Protein AF-A0A662XQP5-F1 (afdb_monomer)

Radius of gyration: 21.46 Å; Cα contacts (8 Å, |Δi|>4): 584; chains: 1; bounding box: 51×51×70 Å

Structure (mmCIF, N/CA/C/O backbone):
data_AF-A0A662XQP5-F1
#
_entry.id   AF-A0A662XQP5-F1
#
loop_
_atom_site.group_PDB
_atom_site.id
_atom_site.type_symbol
_atom_site.label_atom_id
_atom_site.label_alt_id
_atom_site.label_comp_id
_atom_site.label_asym_id
_atom_site.l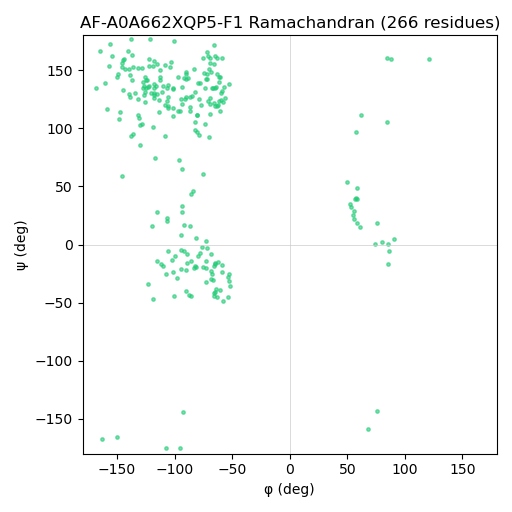abel_entity_id
_atom_site.label_seq_id
_atom_site.pdbx_PDB_ins_code
_atom_site.Cartn_x
_atom_site.Cartn_y
_atom_site.Cartn_z
_atom_site.occupancy
_atom_site.B_iso_or_equiv
_atom_site.auth_seq_id
_atom_site.auth_comp_id
_atom_site.auth_asym_id
_atom_site.auth_atom_id
_atom_site.pdbx_PDB_model_num
ATOM 1 N N . MET A 1 1 ? -7.625 -8.578 43.530 1.00 27.84 1 MET A N 1
ATOM 2 C CA . MET A 1 1 ? -6.934 -9.881 43.402 1.00 27.84 1 MET A CA 1
ATOM 3 C C . MET A 1 1 ? -7.845 -10.806 42.594 1.00 27.84 1 MET A C 1
ATOM 5 O O . MET A 1 1 ? -8.637 -11.529 43.179 1.00 27.84 1 MET A O 1
ATOM 9 N N . LEU A 1 2 ? -7.826 -10.703 41.259 1.00 21.69 2 LEU A N 1
ATOM 10 C CA . LEU A 1 2 ? -8.581 -11.613 40.389 1.00 21.69 2 LEU A CA 1
ATOM 11 C C . LEU A 1 2 ? -7.724 -12.853 40.113 1.00 21.69 2 LEU A C 1
ATOM 13 O O . LEU A 1 2 ? -6.578 -12.726 39.689 1.00 21.69 2 LEU A O 1
ATOM 17 N N . ARG A 1 3 ? -8.276 -14.042 40.366 1.00 20.64 3 ARG A N 1
ATOM 18 C CA . ARG A 1 3 ? -7.721 -1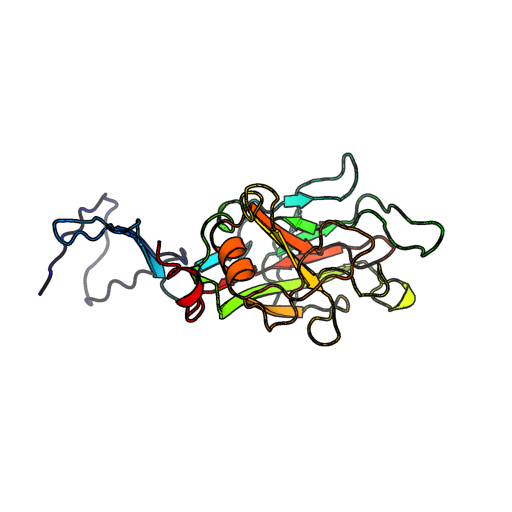5.326 39.924 1.00 20.64 3 ARG A CA 1
ATOM 19 C C . ARG A 1 3 ? -8.597 -15.832 38.783 1.00 20.64 3 ARG A C 1
ATOM 21 O O . ARG A 1 3 ? -9.793 -16.003 38.990 1.00 20.64 3 ARG A O 1
ATOM 28 N N . TYR A 1 4 ? -8.007 -16.089 37.620 1.00 26.53 4 TYR A N 1
ATOM 29 C CA . TYR A 1 4 ? -8.660 -16.828 36.540 1.00 26.53 4 TYR A CA 1
ATOM 30 C C . TYR A 1 4 ? -8.152 -18.270 36.525 1.00 26.53 4 TYR A C 1
ATOM 32 O O . TYR A 1 4 ? -6.952 -18.517 36.635 1.00 26.53 4 TYR A O 1
ATOM 40 N N . ALA A 1 5 ? -9.083 -19.216 36.410 1.00 23.83 5 ALA A N 1
ATOM 41 C CA . ALA A 1 5 ? -8.810 -20.627 36.177 1.00 23.83 5 ALA A CA 1
ATOM 42 C C . ALA A 1 5 ? -8.955 -20.905 34.676 1.00 23.83 5 ALA A C 1
ATOM 44 O O . ALA A 1 5 ? -10.049 -20.786 34.129 1.00 23.83 5 ALA A O 1
ATOM 45 N N . ALA A 1 6 ? -7.857 -21.265 34.012 1.00 28.91 6 ALA A N 1
ATOM 46 C CA . ALA A 1 6 ? -7.887 -21.745 32.636 1.00 28.91 6 ALA A CA 1
ATOM 47 C C . ALA A 1 6 ? -8.188 -23.252 32.625 1.00 28.91 6 ALA A C 1
ATOM 49 O O . ALA A 1 6 ? -7.527 -24.036 33.309 1.00 28.91 6 ALA A O 1
ATOM 50 N N . ARG A 1 7 ? -9.194 -23.660 31.847 1.00 25.53 7 ARG A N 1
ATOM 51 C CA . ARG A 1 7 ? -9.485 -25.069 31.559 1.00 25.53 7 ARG A CA 1
ATOM 52 C C . ARG A 1 7 ? -8.534 -25.523 30.448 1.00 25.53 7 ARG A C 1
ATOM 54 O O . ARG A 1 7 ? -8.630 -25.044 29.325 1.00 25.53 7 ARG A O 1
ATOM 61 N N . GLN A 1 8 ? -7.601 -26.413 30.781 1.00 28.14 8 GLN A N 1
ATOM 62 C CA . GLN A 1 8 ? -6.684 -27.042 29.827 1.00 28.14 8 GLN A CA 1
ATOM 63 C C . GLN A 1 8 ? -7.446 -28.010 28.909 1.00 28.14 8 GLN A C 1
ATOM 65 O O . GLN A 1 8 ? -8.100 -28.931 29.399 1.00 28.14 8 GLN A O 1
ATOM 70 N N . HIS A 1 9 ? -7.307 -27.847 27.591 1.00 29.70 9 HIS A N 1
ATOM 71 C CA . HIS A 1 9 ? -7.396 -28.971 26.659 1.00 29.70 9 HIS A CA 1
ATOM 72 C C . HIS A 1 9 ? -5.989 -29.553 26.486 1.00 29.70 9 HIS A C 1
ATOM 74 O O . HIS A 1 9 ? -5.017 -28.829 26.288 1.00 29.70 9 HIS A O 1
ATOM 80 N N . ALA A 1 10 ? -5.891 -30.861 26.694 1.00 30.06 10 ALA A N 1
ATOM 81 C CA . ALA A 1 10 ? -4.662 -31.590 26.965 1.00 30.06 10 ALA A CA 1
ATOM 82 C C . ALA A 1 10 ? -3.805 -31.866 25.722 1.00 30.06 10 ALA A C 1
ATOM 84 O O . ALA A 1 10 ? -4.342 -32.354 24.736 1.00 30.06 10 ALA A O 1
ATOM 85 N N . LEU A 1 11 ? -2.480 -31.714 25.867 1.00 29.30 11 LEU A N 1
ATOM 86 C CA . LEU A 1 11 ? -1.450 -32.697 25.487 1.00 29.30 11 LEU A CA 1
ATOM 87 C C . LEU A 1 11 ? -0.293 -32.622 26.527 1.00 29.30 11 LEU A C 1
ATOM 89 O O . LEU A 1 11 ? 0.096 -31.537 26.950 1.00 29.30 11 LEU A O 1
ATOM 93 N N . LEU A 1 12 ? 0.160 -33.788 27.012 1.00 28.33 12 LEU A N 1
ATOM 94 C CA . LEU A 1 12 ? 1.064 -34.061 28.163 1.00 28.33 12 LEU A CA 1
ATOM 95 C C . LEU A 1 12 ? 2.559 -34.221 27.725 1.00 28.33 12 LEU A C 1
ATOM 97 O O . LEU A 1 12 ? 2.811 -34.230 26.526 1.00 28.33 12 LEU A O 1
ATOM 101 N N . PRO A 1 13 ? 3.536 -34.564 28.607 1.00 39.81 13 PRO A N 1
ATOM 102 C CA . PRO A 1 13 ? 4.112 -33.760 29.697 1.00 39.81 13 PRO A CA 1
ATOM 103 C C . PRO A 1 13 ? 5.670 -33.768 29.698 1.00 39.81 13 PRO A C 1
ATOM 105 O O . PRO A 1 13 ? 6.287 -34.787 29.402 1.00 39.81 13 PRO A O 1
ATOM 108 N N . SER A 1 14 ? 6.343 -32.723 30.198 1.00 27.42 14 SER A N 1
ATOM 109 C CA . SER A 1 14 ? 7.684 -32.915 30.790 1.00 27.42 14 SER A CA 1
ATOM 110 C C . SER A 1 14 ? 8.109 -31.796 31.744 1.00 27.42 14 SER A C 1
ATOM 112 O O . SER A 1 14 ? 8.310 -30.659 31.337 1.00 27.42 14 SER A O 1
ATOM 114 N N . ALA A 1 15 ? 8.286 -32.212 33.002 1.00 26.38 15 ALA A N 1
ATOM 115 C CA . ALA A 1 15 ? 9.212 -31.722 34.025 1.00 26.38 15 ALA A CA 1
ATOM 116 C C . ALA A 1 15 ? 9.167 -30.236 34.438 1.00 26.38 15 ALA A C 1
ATOM 118 O O . ALA A 1 15 ? 9.850 -29.371 33.905 1.00 26.38 15 ALA A O 1
ATOM 119 N N . LEU A 1 16 ? 8.444 -30.017 35.537 1.00 32.88 16 LEU A N 1
ATOM 120 C CA . LEU A 1 16 ? 8.553 -28.881 36.447 1.00 32.88 16 LEU A CA 1
ATOM 121 C C . LEU A 1 16 ? 9.968 -28.755 37.040 1.00 32.88 16 LEU A C 1
ATOM 123 O O . LEU A 1 16 ? 10.409 -29.659 37.754 1.00 32.88 16 LEU A O 1
ATOM 127 N N . ARG A 1 17 ? 10.604 -27.601 36.835 1.00 31.69 17 ARG A N 1
ATOM 128 C CA . ARG A 1 17 ? 11.343 -26.798 37.831 1.00 31.69 17 ARG A CA 1
ATOM 129 C C . ARG A 1 17 ? 11.627 -25.436 37.184 1.00 31.69 17 ARG A C 1
ATOM 131 O O . ARG A 1 17 ? 12.003 -25.394 36.024 1.00 31.69 17 ARG A O 1
ATOM 138 N N . ASP A 1 18 ? 11.395 -24.376 37.953 1.00 31.45 18 ASP A N 1
ATOM 139 C CA . ASP A 1 18 ? 11.360 -22.949 37.584 1.00 31.45 18 ASP A CA 1
ATOM 140 C C . ASP A 1 18 ? 10.013 -22.456 37.016 1.00 31.45 18 ASP A C 1
ATOM 142 O O . ASP A 1 18 ? 9.605 -22.741 35.895 1.00 31.45 18 ASP A O 1
ATOM 146 N N . ASN A 1 19 ? 9.283 -21.707 37.854 1.00 28.56 19 ASN A N 1
ATOM 147 C CA . ASN A 1 19 ? 7.959 -21.133 37.581 1.00 28.56 19 ASN A CA 1
ATOM 148 C C . ASN A 1 19 ? 8.037 -19.913 36.638 1.00 28.56 19 ASN A C 1
ATOM 150 O O . ASN A 1 19 ? 7.607 -18.814 36.990 1.00 28.56 19 ASN A O 1
ATOM 154 N N . GLN A 1 20 ? 8.547 -20.108 35.427 1.00 24.05 20 GLN A N 1
ATOM 155 C CA . GLN A 1 20 ? 8.226 -19.266 34.278 1.00 24.05 20 GLN A CA 1
ATOM 156 C C . GLN A 1 20 ? 7.794 -20.174 33.131 1.00 24.05 20 GLN A C 1
ATOM 158 O O . GLN A 1 20 ? 8.608 -20.811 32.472 1.00 24.05 20 GLN A O 1
ATOM 163 N N . ALA A 1 21 ? 6.485 -20.232 32.889 1.00 27.30 21 ALA A N 1
ATOM 164 C CA . ALA A 1 21 ? 5.982 -20.674 31.601 1.00 27.30 21 ALA A CA 1
ATOM 165 C C . ALA A 1 21 ? 6.122 -19.486 30.643 1.00 27.30 21 ALA A C 1
ATOM 167 O O . ALA A 1 21 ? 5.276 -18.592 30.618 1.00 27.30 21 ALA A O 1
ATOM 168 N N . THR A 1 22 ? 7.233 -19.435 29.912 1.00 28.67 22 THR A N 1
ATOM 169 C CA . THR A 1 22 ? 7.396 -18.500 28.799 1.00 28.67 22 THR A CA 1
ATOM 170 C C . THR A 1 22 ? 6.541 -19.010 27.649 1.00 28.67 22 THR A C 1
ATOM 172 O O . THR A 1 22 ? 6.888 -19.985 26.986 1.00 28.67 22 THR A O 1
ATOM 175 N N . PHE A 1 23 ? 5.394 -18.373 27.432 1.00 33.78 23 PHE A N 1
ATOM 176 C CA . PHE A 1 23 ? 4.589 -18.610 26.242 1.00 33.78 23 PHE A CA 1
ATOM 177 C C . PHE A 1 23 ? 5.172 -17.767 25.111 1.00 33.78 23 PHE A C 1
ATOM 179 O O . PHE A 1 23 ? 5.018 -16.548 25.096 1.00 33.78 23 PHE A O 1
ATOM 186 N N . VAL A 1 24 ? 5.866 -18.409 24.173 1.00 35.59 24 VAL A N 1
ATOM 187 C CA . VAL A 1 24 ? 6.226 -17.774 22.903 1.00 35.59 24 VAL A CA 1
ATOM 188 C C . VAL A 1 24 ? 4.992 -17.864 22.011 1.00 35.59 24 VAL A C 1
ATOM 190 O O . VAL A 1 24 ? 4.712 -18.910 21.429 1.00 35.59 24 VAL A O 1
ATOM 193 N N . SER A 1 25 ? 4.200 -16.794 21.969 1.00 39.66 25 SER A N 1
ATOM 194 C CA . SER A 1 25 ? 3.115 -16.677 20.997 1.00 39.66 25 SER A CA 1
ATOM 195 C C . SER A 1 25 ? 3.718 -16.320 19.641 1.00 39.66 25 SER A C 1
ATOM 197 O O . SER A 1 25 ? 4.360 -15.283 19.517 1.00 39.66 25 SER A O 1
ATOM 199 N N . CYS A 1 26 ? 3.512 -17.162 18.624 1.00 46.22 26 CYS A N 1
ATOM 200 C CA . CYS A 1 26 ? 3.721 -16.765 17.223 1.00 46.22 26 CYS A CA 1
ATOM 201 C C . CYS A 1 26 ? 2.551 -15.920 16.689 1.00 46.22 26 CYS A C 1
ATOM 203 O O . CYS A 1 26 ? 2.626 -15.395 15.584 1.00 46.22 26 CYS A O 1
ATOM 205 N N . PHE A 1 27 ? 1.468 -15.787 17.463 1.00 47.22 27 PHE A N 1
ATOM 206 C CA . PHE A 1 27 ? 0.354 -14.911 17.133 1.00 47.22 27 PHE A CA 1
ATOM 207 C C . PHE A 1 27 ? 0.589 -13.532 17.737 1.00 47.22 27 PHE A C 1
ATOM 209 O O . PHE A 1 27 ? 0.798 -13.391 18.944 1.00 47.22 27 PHE A O 1
ATOM 216 N N . VAL A 1 28 ? 0.536 -12.532 16.867 1.00 60.50 28 VAL A N 1
ATOM 217 C CA . VAL A 1 28 ? 0.675 -11.110 17.184 1.00 60.50 28 VAL A CA 1
ATOM 218 C C . VAL A 1 28 ? -0.473 -10.618 18.086 1.00 60.50 28 VAL A C 1
ATOM 220 O O . VAL A 1 28 ? -0.254 -9.884 19.052 1.00 60.50 28 VAL A O 1
ATOM 223 N N . GLN A 1 29 ? -1.690 -11.111 17.833 1.00 61.12 29 GLN A N 1
ATOM 224 C CA . GLN A 1 29 ? -2.872 -10.898 18.665 1.00 61.12 29 GLN A CA 1
ATOM 225 C C . GLN A 1 29 ? -3.035 -12.047 19.672 1.00 61.12 29 GLN A C 1
ATOM 227 O O . GLN A 1 29 ? -3.175 -13.208 19.288 1.00 61.12 29 GLN A O 1
ATOM 232 N N . TYR A 1 30 ? -3.037 -11.724 20.967 1.00 63.16 30 TYR A N 1
ATOM 233 C CA . TYR A 1 30 ? -3.167 -12.693 22.060 1.00 63.16 30 TYR A CA 1
ATOM 234 C C . TYR A 1 30 ? -4.628 -12.929 22.469 1.00 63.16 30 TYR A C 1
ATOM 236 O O . TYR A 1 30 ? -5.014 -14.063 22.748 1.00 63.16 30 TYR A O 1
ATOM 244 N N . ALA A 1 31 ? -5.449 -11.872 22.520 1.00 67.62 31 ALA A N 1
ATOM 245 C CA . ALA A 1 31 ? -6.874 -11.971 22.844 1.00 67.62 31 ALA A CA 1
ATOM 246 C C . ALA A 1 31 ? -7.684 -10.775 22.313 1.00 67.62 31 ALA A C 1
ATOM 248 O O . ALA A 1 31 ? -7.161 -9.666 22.198 1.00 67.62 31 ALA A O 1
ATOM 249 N N . GLU A 1 32 ? -8.974 -10.997 22.058 1.00 71.50 32 GLU A N 1
ATOM 250 C CA . GLU A 1 32 ? -9.977 -9.961 21.788 1.00 71.50 32 GLU A CA 1
ATOM 251 C C . GLU A 1 32 ? -11.140 -10.107 22.771 1.00 71.50 32 GLU A C 1
ATOM 253 O O . GLU A 1 32 ? -11.637 -11.213 22.995 1.00 71.50 32 GLU A O 1
ATOM 258 N N . PHE A 1 33 ? -11.592 -8.993 23.343 1.00 77.00 33 PHE A N 1
ATOM 259 C CA . PHE A 1 33 ? -12.781 -8.940 24.188 1.00 77.00 33 PHE A CA 1
ATOM 260 C C . PHE A 1 33 ? -13.741 -7.888 23.655 1.00 77.00 33 PHE A C 1
ATOM 262 O O . PHE A 1 33 ? -13.347 -6.745 23.435 1.00 77.00 33 PHE A O 1
ATOM 269 N N . ARG A 1 34 ? -15.009 -8.265 23.512 1.00 78.38 34 ARG A N 1
ATOM 270 C CA . ARG A 1 34 ? -16.107 -7.347 23.202 1.00 78.38 34 ARG A CA 1
ATOM 271 C C . ARG A 1 34 ? -16.879 -7.052 24.475 1.00 78.38 34 ARG A C 1
ATOM 273 O O . ARG A 1 34 ? -17.140 -7.966 25.260 1.00 78.38 34 ARG A O 1
ATOM 280 N N . TYR A 1 35 ? -17.196 -5.788 24.712 1.00 77.25 35 TYR A N 1
ATOM 281 C CA . TYR A 1 35 ? -17.916 -5.366 25.906 1.00 77.25 35 TYR A CA 1
ATOM 282 C C . TYR A 1 35 ? -18.898 -4.244 25.591 1.00 77.25 35 TYR A C 1
ATOM 284 O O . TYR A 1 35 ? -18.665 -3.417 24.722 1.00 77.25 35 TYR A O 1
ATOM 292 N N . THR A 1 36 ? -19.980 -4.179 26.353 1.00 76.81 36 THR A N 1
ATOM 293 C CA . THR A 1 36 ? -20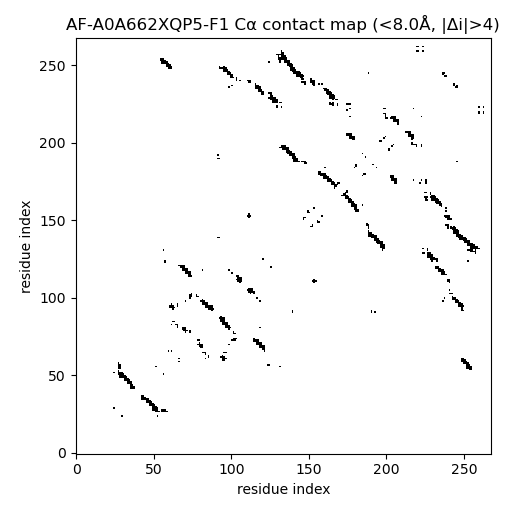.896 -3.036 26.383 1.00 76.81 36 THR A CA 1
ATOM 294 C C . THR A 1 36 ? -21.014 -2.572 27.826 1.00 76.81 36 THR A C 1
ATOM 296 O O . THR A 1 36 ? -21.051 -3.396 28.745 1.00 76.81 36 THR A O 1
ATOM 299 N N . MET A 1 37 ? -21.075 -1.268 28.052 1.00 76.19 37 MET A N 1
ATOM 300 C CA . MET A 1 37 ? -21.258 -0.676 29.376 1.00 76.19 37 MET A CA 1
ATOM 301 C C . MET A 1 37 ? -22.682 -0.153 29.496 1.00 76.19 37 MET A C 1
ATOM 303 O O . MET A 1 37 ? -23.176 0.476 28.574 1.00 76.19 37 MET A O 1
ATOM 307 N N . SER A 1 38 ? -23.346 -0.374 30.627 1.00 83.56 38 SER A N 1
ATOM 308 C CA . SER A 1 38 ? -24.653 0.229 30.894 1.00 83.56 38 SER A CA 1
ATOM 309 C C . SER A 1 38 ? -24.639 0.947 32.232 1.00 83.56 38 SER A C 1
ATOM 311 O O . SER A 1 38 ? -24.071 0.445 33.202 1.00 83.56 38 SER A O 1
ATOM 313 N N . ASP A 1 39 ? -25.278 2.111 32.283 1.00 83.94 39 ASP A N 1
ATOM 314 C CA . ASP A 1 39 ? -25.547 2.860 33.513 1.00 83.94 39 ASP A CA 1
ATOM 315 C C . ASP A 1 39 ? -26.946 2.560 34.092 1.00 83.94 39 ASP A C 1
ATOM 317 O O . ASP A 1 39 ? -27.388 3.206 35.041 1.00 83.94 39 ASP A O 1
ATOM 321 N N . GLY A 1 40 ? -27.647 1.566 33.532 1.00 81.81 40 GLY A N 1
ATOM 322 C CA . GLY A 1 40 ? -29.021 1.210 33.886 1.00 81.81 40 GLY A CA 1
ATOM 323 C C . GLY A 1 40 ? -30.100 2.004 33.140 1.00 81.81 40 GLY A C 1
ATOM 324 O O . GLY A 1 40 ? -31.277 1.674 33.282 1.00 81.81 40 GLY A O 1
ATOM 325 N N . VAL A 1 41 ? -29.727 3.005 32.335 1.00 83.38 41 VAL A N 1
ATOM 326 C CA . VAL A 1 41 ? -30.639 3.792 31.485 1.00 83.38 41 VAL A CA 1
ATOM 327 C C . VAL A 1 41 ? -30.273 3.631 30.013 1.00 83.38 41 VAL A C 1
ATOM 329 O O . VAL A 1 41 ? -31.140 3.360 29.184 1.00 83.38 41 VAL A O 1
ATOM 332 N N . ALA A 1 42 ? -28.988 3.744 29.695 1.00 74.69 42 ALA A N 1
ATOM 333 C CA . ALA A 1 42 ? -28.429 3.536 28.374 1.00 74.69 42 ALA A CA 1
ATOM 334 C C . ALA A 1 42 ? -27.440 2.366 28.388 1.00 74.69 42 ALA A C 1
ATOM 336 O O . ALA A 1 42 ? -26.908 1.966 29.427 1.00 74.69 42 ALA A O 1
ATOM 337 N N . THR A 1 43 ? -27.208 1.792 27.213 1.00 82.00 43 THR A N 1
ATOM 338 C CA . THR A 1 43 ? -26.112 0.854 26.966 1.00 82.00 43 THR A CA 1
ATOM 339 C C . THR A 1 43 ? -25.220 1.483 25.908 1.00 82.00 43 THR A C 1
ATOM 341 O O . THR A 1 43 ? -25.730 2.051 24.945 1.00 82.00 43 THR A O 1
ATOM 344 N N . SER A 1 44 ? -23.909 1.441 26.121 1.00 73.81 44 SER A N 1
ATOM 345 C CA . SER A 1 44 ? -22.919 1.926 25.171 1.00 73.81 44 SER A CA 1
ATOM 346 C C . SER A 1 44 ? -22.939 1.087 23.903 1.00 73.81 44 SER A C 1
ATOM 348 O O . SER A 1 44 ? -23.345 -0.079 23.922 1.00 73.81 44 SER A O 1
ATOM 350 N N . ASP A 1 45 ? -22.365 1.641 22.843 1.00 72.19 45 ASP A N 1
ATOM 351 C CA . ASP A 1 45 ? -21.929 0.833 21.713 1.00 72.19 45 ASP A CA 1
ATOM 352 C C . ASP A 1 45 ? -20.897 -0.217 22.160 1.00 72.19 45 ASP A C 1
ATOM 354 O O . ASP A 1 45 ? -20.289 -0.118 23.238 1.00 72.19 45 ASP A O 1
ATOM 358 N N . GLU A 1 46 ? -20.730 -1.257 21.343 1.00 78.38 46 GLU A N 1
ATOM 359 C CA . GLU A 1 46 ? -19.766 -2.321 21.605 1.00 78.38 46 GLU A CA 1
ATOM 360 C C . GLU A 1 46 ? -18.334 -1.770 21.553 1.00 78.38 46 GLU A C 1
ATOM 362 O O . GLU A 1 46 ? -17.870 -1.264 20.533 1.00 78.38 46 GLU A O 1
ATOM 367 N N . GLY A 1 47 ? -17.620 -1.886 22.669 1.00 68.12 47 GLY A N 1
ATOM 368 C CA . GLY A 1 47 ? -16.189 -1.650 22.757 1.00 68.12 47 GLY A CA 1
ATOM 369 C C . GLY A 1 47 ? -15.404 -2.930 22.488 1.00 68.12 47 GLY A C 1
ATOM 370 O O . GLY A 1 47 ? -15.824 -4.026 22.866 1.00 68.12 47 GLY A O 1
ATOM 371 N N . ILE A 1 48 ? -14.232 -2.785 21.871 1.00 72.25 48 ILE A N 1
ATOM 372 C CA . ILE A 1 48 ? -13.309 -3.889 21.590 1.00 72.25 48 ILE A CA 1
ATOM 373 C C . ILE A 1 48 ? -11.996 -3.632 22.331 1.00 72.25 48 ILE A C 1
ATOM 375 O O . ILE A 1 48 ? -11.401 -2.562 22.203 1.00 72.25 48 ILE A O 1
ATOM 379 N N . ILE A 1 49 ? -11.530 -4.621 23.091 1.00 73.69 49 ILE A N 1
ATOM 380 C CA . ILE A 1 49 ? -10.197 -4.647 23.698 1.00 73.69 49 ILE A CA 1
ATOM 381 C C . ILE A 1 49 ? -9.370 -5.685 22.957 1.00 73.69 49 ILE A C 1
ATOM 383 O O . ILE A 1 49 ? -9.699 -6.871 22.987 1.00 73.69 49 ILE A O 1
ATOM 387 N N . VAL A 1 50 ? -8.271 -5.244 22.353 1.00 69.44 50 VAL A N 1
ATOM 388 C CA . VAL A 1 50 ? -7.277 -6.123 21.736 1.00 69.44 50 VAL A CA 1
ATOM 389 C C . VAL A 1 50 ? -6.051 -6.172 22.640 1.00 69.44 50 VAL A C 1
ATOM 391 O O . VAL A 1 50 ? -5.513 -5.137 23.026 1.00 69.44 50 VAL A O 1
ATOM 394 N N . VAL A 1 51 ? -5.622 -7.379 23.005 1.00 74.12 51 VAL A N 1
ATOM 395 C CA . VAL A 1 51 ? -4.383 -7.613 23.751 1.00 74.12 51 VAL A CA 1
ATOM 396 C C . VAL A 1 51 ? -3.356 -8.180 22.785 1.00 74.12 51 VAL A C 1
ATOM 398 O O . VAL A 1 51 ? -3.561 -9.259 22.229 1.00 74.12 51 VAL A O 1
ATOM 401 N N . THR A 1 52 ? -2.252 -7.467 22.607 1.00 69.06 52 THR A N 1
ATOM 402 C CA . THR A 1 52 ? -1.124 -7.866 21.761 1.00 69.06 52 THR A CA 1
ATOM 403 C C . THR A 1 52 ? 0.122 -8.093 22.615 1.00 69.06 52 THR A C 1
ATOM 405 O O . THR A 1 52 ? 0.243 -7.580 23.730 1.00 69.06 52 THR A O 1
ATOM 408 N N . THR A 1 53 ? 1.054 -8.908 22.123 1.00 73.44 53 THR A N 1
ATOM 409 C CA . THR A 1 53 ? 2.340 -9.157 22.806 1.00 73.44 53 THR A CA 1
ATOM 410 C C . THR A 1 53 ? 3.410 -8.123 22.462 1.00 73.44 53 THR A C 1
ATOM 412 O O . THR A 1 53 ? 4.445 -8.055 23.121 1.00 73.44 53 THR A O 1
ATOM 415 N N . ASN A 1 54 ? 3.176 -7.344 21.412 1.00 81.38 54 ASN A N 1
ATOM 416 C CA . ASN A 1 54 ? 4.004 -6.247 20.940 1.00 81.38 54 ASN A CA 1
ATOM 417 C C . ASN A 1 54 ? 3.101 -5.202 20.269 1.00 81.38 54 ASN A C 1
ATOM 419 O O . ASN A 1 54 ? 1.881 -5.226 20.431 1.00 81.38 54 ASN A O 1
ATOM 423 N N . ASP A 1 55 ? 3.702 -4.283 19.529 1.00 81.31 55 ASP A N 1
ATOM 424 C CA . ASP A 1 55 ? 2.981 -3.234 18.833 1.00 81.31 55 ASP A CA 1
ATOM 425 C C . ASP A 1 55 ? 2.335 -3.671 17.511 1.00 81.31 55 ASP A C 1
ATOM 427 O O . ASP A 1 55 ? 1.536 -2.931 16.944 1.00 81.31 55 ASP A O 1
ATOM 431 N N . ALA A 1 56 ? 2.639 -4.867 17.011 1.00 88.44 56 ALA A N 1
ATOM 432 C CA . ALA A 1 56 ? 1.984 -5.390 15.826 1.00 88.44 56 ALA A CA 1
ATOM 433 C C . ALA A 1 56 ? 0.536 -5.804 16.160 1.00 88.44 56 ALA A C 1
ATOM 435 O O . ALA A 1 56 ? 0.243 -6.317 17.238 1.00 88.44 56 ALA A O 1
ATOM 436 N N . LEU A 1 57 ? -0.375 -5.567 15.219 1.00 88.19 57 LEU A N 1
ATOM 437 C CA . LEU A 1 57 ? -1.774 -6.001 15.249 1.00 88.19 57 LEU A CA 1
ATOM 438 C C . LEU A 1 57 ? -1.962 -7.252 14.384 1.00 88.19 57 LEU A C 1
ATOM 440 O O . LEU A 1 57 ? -2.586 -8.221 14.806 1.00 88.19 57 LEU A O 1
ATOM 444 N N . VAL A 1 58 ? -1.360 -7.248 13.194 1.00 91.44 58 VAL A N 1
ATOM 445 C CA . VAL A 1 58 ? -1.359 -8.359 12.238 1.00 91.44 58 VAL A CA 1
ATOM 446 C C . VAL A 1 58 ? -0.065 -8.335 11.431 1.00 91.44 58 VAL A C 1
ATOM 448 O O . VAL A 1 58 ? 0.484 -7.263 11.165 1.00 91.44 58 VAL A O 1
ATOM 451 N N . SER A 1 59 ? 0.432 -9.513 11.046 1.00 94.56 59 SER A N 1
ATOM 452 C CA . SER A 1 59 ? 1.629 -9.636 10.215 1.00 94.56 59 SER A CA 1
ATOM 453 C C . SER A 1 59 ? 1.574 -10.791 9.212 1.00 94.56 59 SER A C 1
ATOM 455 O O . SER A 1 59 ? 0.824 -11.761 9.379 1.00 94.56 59 SER A O 1
ATOM 457 N N . SER A 1 60 ? 2.414 -10.668 8.185 1.00 96.50 60 SER A N 1
ATOM 458 C CA . SER A 1 60 ? 2.795 -11.687 7.209 1.00 96.50 60 SER A CA 1
ATOM 459 C C . SER A 1 60 ? 4.314 -11.701 7.079 1.00 96.50 60 SER A C 1
ATOM 461 O O . SER A 1 60 ? 4.897 -10.742 6.579 1.00 96.50 60 SER A O 1
ATOM 463 N N . THR A 1 61 ? 4.947 -12.776 7.549 1.00 93.69 61 THR A N 1
ATOM 464 C CA . THR A 1 61 ? 6.400 -13.009 7.438 1.00 93.69 61 THR A CA 1
ATOM 465 C C . THR A 1 61 ? 6.761 -13.950 6.294 1.00 93.69 61 THR A C 1
ATOM 467 O O . THR A 1 61 ? 7.929 -14.111 5.995 1.00 93.69 61 THR A O 1
ATOM 470 N N . PHE A 1 62 ? 5.763 -14.594 5.677 1.00 95.88 62 PHE A N 1
ATOM 471 C CA . PHE A 1 62 ? 5.926 -15.516 4.548 1.00 95.88 62 PHE A CA 1
ATOM 472 C C . PHE A 1 62 ? 6.880 -16.696 4.793 1.00 95.88 62 PHE A C 1
ATOM 474 O O . PHE A 1 62 ? 7.327 -17.322 3.845 1.00 95.88 62 PHE A O 1
ATOM 481 N N . ASP A 1 63 ? 7.145 -17.080 6.045 1.00 91.88 63 ASP A N 1
ATOM 482 C CA . ASP A 1 63 ? 8.107 -18.150 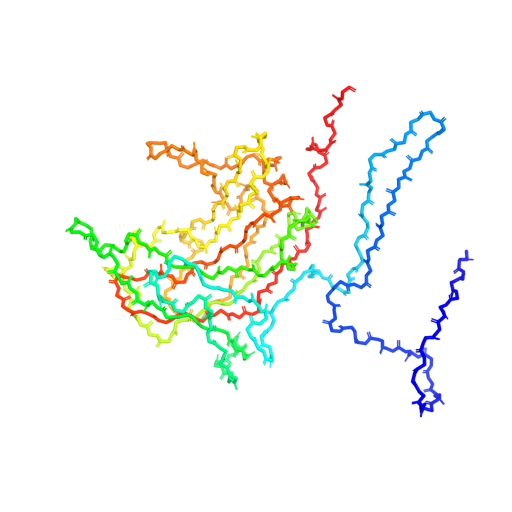6.369 1.00 91.88 63 ASP A CA 1
ATOM 483 C C . ASP A 1 63 ? 7.767 -19.520 5.743 1.00 91.88 63 ASP A C 1
ATOM 485 O O . ASP A 1 63 ? 8.640 -20.377 5.589 1.00 91.88 63 ASP A O 1
ATOM 489 N N . LEU A 1 64 ? 6.491 -19.758 5.418 1.00 92.62 64 LEU A N 1
ATOM 490 C CA . LEU A 1 64 ? 5.983 -21.065 4.986 1.00 92.62 64 LEU A CA 1
ATOM 491 C C . LEU A 1 64 ? 5.297 -21.047 3.617 1.00 92.62 64 LEU A C 1
ATOM 493 O O . LEU A 1 64 ? 5.348 -22.051 2.905 1.00 92.62 64 LEU A O 1
ATOM 497 N N . ASP A 1 65 ? 4.617 -19.955 3.273 1.00 95.81 65 ASP A N 1
ATOM 498 C CA . ASP A 1 65 ? 3.831 -19.823 2.051 1.00 95.81 65 ASP A CA 1
ATOM 499 C C . ASP A 1 65 ? 3.509 -18.349 1.738 1.00 95.81 65 ASP A C 1
ATOM 501 O O . ASP A 1 65 ? 4.069 -17.422 2.321 1.00 95.81 65 ASP A O 1
ATOM 505 N N . VAL A 1 66 ? 2.589 -18.135 0.792 1.00 96.75 66 VAL A N 1
ATOM 506 C CA . VAL A 1 66 ? 2.140 -16.802 0.365 1.00 96.75 66 VAL A CA 1
ATOM 507 C C . VAL A 1 66 ? 1.177 -16.119 1.337 1.00 96.75 66 VAL A C 1
ATOM 509 O O . VAL A 1 66 ? 0.714 -15.015 1.064 1.00 96.75 66 VAL A O 1
ATOM 512 N N . ASP A 1 67 ? 0.805 -16.783 2.431 1.00 96.62 67 ASP A N 1
ATOM 513 C CA . ASP A 1 67 ? -0.051 -16.272 3.500 1.00 96.62 67 ASP A CA 1
ATOM 514 C C . ASP A 1 67 ? -1.380 -15.688 2.987 1.00 96.62 67 ASP A C 1
ATOM 516 O O . ASP A 1 67 ? -1.910 -14.700 3.487 1.00 96.62 67 ASP A O 1
ATOM 520 N N . ASN A 1 68 ? -1.909 -16.315 1.930 1.00 96.81 68 ASN A N 1
ATOM 521 C CA . ASN A 1 68 ? -3.112 -15.919 1.190 1.00 96.81 68 ASN A CA 1
ATOM 522 C C . ASN A 1 68 ? -3.089 -14.508 0.576 1.00 96.81 68 ASN A C 1
ATOM 524 O O . ASN A 1 68 ? -4.148 -13.993 0.215 1.00 96.81 68 ASN A O 1
ATOM 528 N N . TRP A 1 69 ? -1.916 -13.898 0.413 1.00 98.25 69 TRP A N 1
ATOM 529 C CA . TRP A 1 69 ? -1.781 -12.702 -0.411 1.00 98.25 69 TRP A CA 1
ATOM 530 C C . TRP A 1 69 ? -2.123 -13.008 -1.870 1.00 98.25 69 TRP A C 1
ATOM 532 O O . TRP A 1 69 ? -1.886 -14.112 -2.370 1.00 98.25 69 TRP A O 1
ATOM 542 N N . GLY A 1 70 ? -2.696 -12.018 -2.547 1.00 97.38 70 GLY A N 1
ATOM 543 C CA . GLY A 1 70 ? -3.038 -12.086 -3.964 1.00 97.38 70 GLY A CA 1
ATOM 544 C C . GLY A 1 70 ? -2.344 -10.999 -4.777 1.00 97.38 70 GLY A C 1
ATOM 545 O O . GLY A 1 70 ? -1.682 -10.119 -4.230 1.00 97.38 70 GLY A O 1
ATOM 546 N N . ILE A 1 71 ? -2.560 -11.043 -6.086 1.00 96.81 71 ILE A N 1
ATOM 547 C CA . ILE A 1 71 ? -2.221 -9.998 -7.050 1.00 96.81 71 ILE A CA 1
ATOM 548 C C . ILE A 1 71 ? -3.504 -9.609 -7.787 1.00 96.81 71 ILE A C 1
ATOM 550 O O . ILE A 1 71 ? -4.292 -10.470 -8.188 1.00 96.81 71 ILE A O 1
ATOM 554 N N . VAL A 1 72 ? -3.720 -8.308 -7.957 1.00 95.19 72 VAL A N 1
ATOM 555 C CA . VAL A 1 72 ? -4.842 -7.745 -8.722 1.00 95.19 72 VAL A CA 1
ATOM 556 C C . VAL A 1 72 ? -4.330 -6.849 -9.840 1.00 95.19 72 VAL A C 1
ATOM 558 O O . VAL A 1 72 ? -3.207 -6.362 -9.766 1.00 95.19 72 VAL A O 1
ATOM 561 N N . SER A 1 73 ? -5.174 -6.619 -10.850 1.00 89.75 73 SER A N 1
ATOM 562 C CA . SER A 1 73 ? -4.885 -5.717 -11.975 1.00 89.75 73 SER A CA 1
ATOM 563 C C . SER A 1 73 ? -3.616 -6.082 -12.759 1.00 89.75 73 SER A C 1
ATOM 565 O O . SER A 1 73 ? -2.886 -5.198 -13.159 1.00 89.75 73 SER A O 1
ATOM 567 N N . ASN A 1 74 ? -3.362 -7.374 -12.991 1.00 86.50 74 ASN A N 1
ATOM 568 C CA . ASN A 1 74 ? -2.187 -7.870 -13.730 1.00 86.50 74 ASN A CA 1
ATOM 569 C C . ASN A 1 74 ? -2.541 -8.387 -15.143 1.00 86.50 74 ASN A C 1
ATOM 571 O O . ASN A 1 74 ? -1.886 -9.261 -15.697 1.00 86.50 74 ASN A O 1
ATOM 575 N N . GLY A 1 75 ? -3.660 -7.924 -15.707 1.00 80.88 75 GLY A N 1
ATOM 576 C CA . GLY A 1 75 ? -4.195 -8.414 -16.979 1.00 80.88 75 GLY A CA 1
ATOM 577 C C . GLY A 1 75 ? -5.069 -9.672 -16.879 1.00 80.88 75 GLY A C 1
ATOM 578 O O . GLY A 1 75 ? -5.073 -10.421 -15.901 1.00 80.88 75 GLY A O 1
ATOM 579 N N . ALA A 1 76 ? -5.879 -9.896 -17.916 1.00 76.38 76 ALA A N 1
ATOM 580 C CA . ALA A 1 76 ? -6.801 -11.028 -17.970 1.00 76.38 76 ALA A CA 1
ATOM 581 C C . ALA A 1 76 ? -6.047 -12.357 -18.161 1.00 76.38 76 ALA A C 1
ATOM 583 O O . ALA A 1 76 ? -5.334 -12.534 -19.145 1.00 76.38 76 ALA A O 1
ATOM 584 N N . GLY A 1 77 ? -6.256 -13.312 -17.248 1.00 68.12 77 GLY A N 1
ATOM 585 C CA . GLY A 1 77 ? -5.642 -14.646 -17.309 1.00 68.12 77 GLY A CA 1
ATOM 586 C C . GLY A 1 77 ? -4.242 -14.744 -16.696 1.00 68.12 77 GLY A C 1
ATOM 587 O O . GLY A 1 77 ? -3.678 -15.837 -16.687 1.00 68.12 77 GLY A O 1
ATOM 588 N N . ALA A 1 78 ? -3.704 -13.642 -16.168 1.00 78.56 78 ALA A N 1
ATOM 589 C CA . ALA A 1 78 ? -2.497 -13.653 -15.353 1.00 78.56 78 ALA A CA 1
ATOM 590 C C . ALA A 1 78 ? -2.715 -14.391 -14.025 1.00 78.56 78 ALA A C 1
ATOM 592 O O . ALA A 1 78 ? -3.846 -14.484 -13.534 1.00 78.56 78 ALA A O 1
ATOM 593 N N . ASP A 1 79 ? -1.630 -14.907 -13.438 1.00 79.06 79 ASP A N 1
ATOM 594 C CA . ASP A 1 79 ? -1.698 -15.502 -12.105 1.00 79.06 79 ASP A CA 1
ATOM 595 C C . ASP A 1 79 ? -2.095 -14.417 -11.095 1.00 79.06 79 ASP A C 1
ATOM 597 O O . ASP A 1 79 ? -1.414 -13.405 -10.926 1.00 79.06 79 ASP A O 1
ATOM 601 N N . SER A 1 80 ? -3.234 -14.619 -10.436 1.00 86.12 80 SER A N 1
ATOM 602 C CA . SER A 1 80 ? -3.712 -13.736 -9.374 1.00 86.12 80 SER A CA 1
ATOM 603 C C . SER A 1 80 ? -3.047 -14.046 -8.033 1.00 86.12 80 SER A C 1
ATOM 605 O O . SER A 1 80 ? -3.472 -13.528 -6.998 1.00 86.12 80 SER A O 1
ATOM 607 N N . ARG A 1 81 ? -2.074 -14.961 -8.003 1.00 92.19 81 ARG A N 1
ATOM 608 C CA . ARG A 1 81 ? -1.330 -15.349 -6.811 1.00 92.19 81 ARG A CA 1
ATOM 609 C C . ARG A 1 81 ? 0.138 -14.975 -6.992 1.00 92.19 81 ARG A C 1
ATOM 611 O O . ARG A 1 81 ? 0.709 -15.240 -8.045 1.00 92.19 81 ARG A O 1
ATOM 618 N N . PRO A 1 82 ? 0.770 -14.400 -5.964 1.00 96.06 82 PRO A N 1
ATOM 619 C CA . PRO A 1 82 ? 2.207 -14.234 -5.972 1.00 96.06 82 PRO A CA 1
ATOM 620 C C . PRO A 1 82 ? 2.894 -15.597 -5.809 1.00 96.06 82 PRO A C 1
ATOM 622 O O . PRO A 1 82 ? 2.297 -16.577 -5.350 1.00 96.06 82 PRO A O 1
ATOM 625 N N . HIS A 1 83 ? 4.173 -15.658 -6.153 1.00 96.06 83 HIS A N 1
ATOM 626 C CA . HIS A 1 83 ? 4.996 -16.847 -5.985 1.00 96.06 83 HIS A CA 1
ATOM 627 C C . HIS A 1 83 ? 5.740 -16.799 -4.655 1.00 96.06 83 HIS A C 1
ATOM 629 O O . HIS A 1 83 ? 6.314 -15.775 -4.296 1.00 96.06 83 HIS A O 1
ATOM 635 N N . PHE A 1 84 ? 5.751 -17.920 -3.933 1.00 96.94 84 PHE A N 1
ATOM 636 C CA . PHE A 1 84 ? 6.537 -18.065 -2.714 1.00 96.94 84 PHE A CA 1
ATOM 637 C C . PHE A 1 84 ? 7.989 -18.420 -3.040 1.00 96.94 84 PHE A C 1
ATOM 639 O O . PHE A 1 84 ? 8.254 -19.360 -3.792 1.00 96.94 84 PHE A O 1
ATOM 646 N N . GLN A 1 85 ? 8.924 -17.701 -2.429 1.00 96.19 85 GLN A N 1
ATOM 647 C CA . GLN A 1 85 ? 10.351 -17.854 -2.637 1.00 96.19 85 GLN A CA 1
ATOM 648 C C . GLN A 1 85 ? 11.042 -18.252 -1.321 1.00 96.19 85 GLN A C 1
ATOM 650 O O . GLN A 1 85 ? 11.316 -17.392 -0.482 1.00 96.19 85 GLN A O 1
ATOM 655 N N . PRO A 1 86 ? 11.385 -19.545 -1.133 1.00 95.31 86 PRO A N 1
ATOM 656 C CA . PRO A 1 86 ? 11.897 -20.066 0.134 1.00 95.31 86 PRO A CA 1
ATOM 657 C C . PRO A 1 86 ? 13.412 -19.865 0.302 1.00 95.31 86 PRO A C 1
ATOM 659 O O . PRO A 1 86 ? 14.147 -20.796 0.635 1.00 95.31 86 PRO A O 1
ATOM 662 N N . ILE A 1 87 ? 13.904 -18.665 -0.006 1.00 92.38 87 ILE A N 1
ATOM 663 C CA . ILE A 1 87 ? 15.304 -18.279 0.198 1.00 92.38 87 ILE A CA 1
ATOM 664 C C . ILE A 1 87 ? 15.371 -16.881 0.808 1.00 92.38 87 ILE A C 1
ATOM 666 O O . ILE A 1 87 ? 14.506 -16.040 0.570 1.00 92.38 87 ILE A O 1
ATOM 670 N N . SER A 1 88 ? 16.444 -16.610 1.541 1.00 92.44 88 SER A N 1
ATOM 671 C CA . SER A 1 88 ? 16.756 -15.263 2.015 1.00 92.44 88 SER A CA 1
ATOM 672 C C . SER A 1 88 ? 17.624 -14.524 0.995 1.00 92.44 88 SER A C 1
ATOM 674 O O . SER A 1 88 ? 18.518 -15.111 0.377 1.00 92.44 88 SER A O 1
ATOM 676 N N . ARG A 1 89 ? 17.390 -13.220 0.833 1.00 89.94 89 ARG A N 1
ATOM 677 C CA . ARG A 1 89 ? 18.179 -12.337 -0.034 1.00 89.94 89 ARG A CA 1
ATOM 678 C C . ARG A 1 89 ? 18.570 -11.072 0.723 1.00 89.94 89 ARG A C 1
ATOM 680 O O . ARG A 1 89 ? 17.757 -10.187 0.970 1.00 89.94 89 ARG A O 1
ATOM 687 N N . GLY A 1 90 ? 19.855 -10.962 1.052 1.00 87.12 90 GLY A N 1
ATOM 688 C CA . GLY A 1 90 ? 20.335 -9.887 1.918 1.00 87.12 90 GLY A CA 1
ATOM 689 C C . GLY A 1 90 ? 19.811 -10.037 3.349 1.00 87.12 90 GLY A C 1
ATOM 690 O O . GLY A 1 90 ? 19.458 -11.133 3.771 1.00 87.12 90 GLY A O 1
ATOM 691 N N . ALA A 1 91 ? 19.801 -8.938 4.105 1.00 86.62 91 ALA A N 1
ATOM 692 C CA . ALA A 1 91 ? 19.418 -8.950 5.520 1.00 86.62 91 ALA A CA 1
ATOM 693 C C . ALA A 1 91 ? 17.914 -8.732 5.770 1.00 86.62 91 ALA A C 1
ATOM 695 O O . ALA A 1 91 ? 17.456 -8.968 6.881 1.00 86.62 91 ALA A O 1
ATOM 696 N N . GLN A 1 92 ? 17.175 -8.241 4.770 1.00 89.50 92 GLN A N 1
ATOM 697 C CA . GLN A 1 92 ? 15.789 -7.776 4.930 1.00 89.50 92 GLN A CA 1
ATOM 698 C C . GLN A 1 92 ? 14.753 -8.652 4.224 1.00 89.50 92 GLN A C 1
ATOM 700 O O . GLN A 1 92 ? 13.582 -8.539 4.551 1.00 89.50 92 GLN A O 1
ATOM 705 N N . LEU A 1 93 ? 15.165 -9.506 3.279 1.00 91.75 93 LEU A N 1
ATOM 706 C CA . LEU A 1 93 ? 14.274 -10.502 2.684 1.00 91.75 93 LEU A CA 1
ATOM 707 C C . LEU A 1 93 ? 14.632 -11.870 3.240 1.00 91.75 93 LEU A C 1
ATOM 709 O O . LEU A 1 93 ? 15.742 -12.368 3.012 1.00 91.75 93 LEU A O 1
ATOM 713 N N . SER A 1 94 ? 13.701 -12.490 3.940 1.00 91.12 94 SER A N 1
ATOM 714 C CA . SER A 1 94 ? 13.867 -13.797 4.546 1.00 91.12 94 SER A CA 1
ATOM 715 C C . SER A 1 94 ? 12.605 -14.604 4.329 1.00 91.12 94 SER A C 1
ATOM 717 O O . SER A 1 94 ? 11.734 -14.570 5.183 1.00 91.12 94 SER A O 1
ATOM 719 N N . TYR A 1 95 ? 12.585 -15.395 3.247 1.00 93.50 95 TYR A N 1
ATOM 720 C CA . TYR A 1 95 ? 11.374 -16.046 2.745 1.00 93.50 95 TYR A CA 1
ATOM 721 C C . TYR A 1 95 ? 10.349 -14.981 2.349 1.00 93.50 95 TYR A C 1
ATOM 723 O O . TYR A 1 95 ? 9.845 -14.231 3.165 1.00 93.50 95 TYR A O 1
ATOM 731 N N . TYR A 1 96 ? 10.083 -14.852 1.058 1.00 97.06 96 TYR A N 1
ATOM 732 C CA . TYR A 1 96 ? 9.283 -13.736 0.563 1.00 97.06 96 TYR A CA 1
ATOM 733 C C . TYR A 1 96 ? 8.339 -14.195 -0.526 1.00 97.06 96 TYR A C 1
ATOM 735 O O . TYR A 1 96 ? 8.475 -15.289 -1.081 1.00 97.06 96 TYR A O 1
ATOM 743 N N . ILE A 1 97 ? 7.386 -13.334 -0.847 1.00 97.75 97 ILE A N 1
ATOM 744 C CA . ILE A 1 97 ? 6.565 -13.500 -2.035 1.00 97.75 97 ILE A CA 1
ATOM 745 C C . ILE A 1 97 ? 7.018 -12.535 -3.114 1.00 97.75 97 ILE A C 1
ATOM 747 O O . ILE A 1 97 ? 7.552 -11.472 -2.814 1.00 97.75 97 ILE A O 1
ATOM 751 N N . TYR A 1 98 ? 6.802 -12.879 -4.375 1.00 96.88 98 TYR A N 1
ATOM 752 C CA . TYR A 1 98 ? 7.016 -11.945 -5.471 1.00 96.88 98 TYR A CA 1
ATOM 753 C C . TYR A 1 98 ? 5.918 -12.056 -6.520 1.00 96.88 98 TYR A C 1
ATOM 755 O O . TYR A 1 98 ? 5.307 -13.112 -6.702 1.00 96.88 98 TYR A O 1
ATOM 763 N N . GLY A 1 99 ? 5.660 -10.938 -7.184 1.00 95.12 99 GLY A N 1
ATOM 764 C CA . GLY A 1 99 ? 4.805 -10.848 -8.356 1.00 95.12 99 GLY A CA 1
ATOM 765 C C . GLY A 1 99 ? 5.636 -10.595 -9.603 1.00 95.12 99 GLY A C 1
ATOM 766 O O . GLY A 1 99 ? 6.752 -10.074 -9.525 1.00 95.12 99 GLY A O 1
ATOM 767 N N . LEU A 1 100 ? 5.084 -11.001 -10.739 1.00 91.44 100 LEU A N 1
ATOM 768 C CA . LEU A 1 100 ? 5.601 -10.697 -12.065 1.00 91.44 100 LEU A CA 1
ATOM 769 C C . LEU A 1 100 ? 4.542 -9.886 -12.790 1.00 91.44 100 LEU A C 1
ATOM 771 O O . LEU A 1 100 ? 3.364 -10.252 -12.7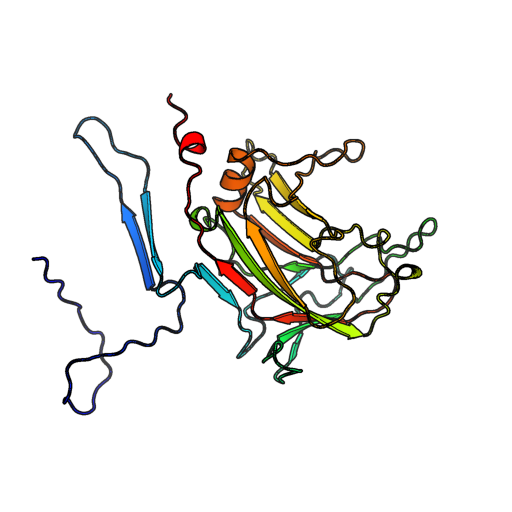32 1.00 91.44 100 LEU A O 1
ATOM 775 N N . ASP A 1 101 ? 4.964 -8.850 -13.503 1.00 83.62 101 ASP A N 1
ATOM 776 C CA . ASP A 1 101 ? 4.088 -8.228 -14.487 1.00 83.62 101 ASP A CA 1
ATOM 777 C C . ASP A 1 101 ? 3.815 -9.228 -15.623 1.00 83.62 101 ASP A C 1
ATOM 779 O O . ASP A 1 101 ? 4.735 -9.762 -16.255 1.00 83.62 101 ASP A O 1
ATOM 783 N N . ALA A 1 102 ? 2.540 -9.536 -15.839 1.00 81.56 102 ALA A N 1
ATOM 784 C CA . ALA A 1 102 ? 2.104 -10.490 -16.844 1.00 81.56 102 ALA A CA 1
ATOM 785 C C . ALA A 1 102 ? 1.653 -9.821 -18.148 1.00 81.56 102 ALA A C 1
ATOM 787 O O . ALA A 1 102 ? 1.742 -10.456 -19.204 1.00 81.56 102 ALA A O 1
ATOM 788 N N . VAL A 1 103 ? 1.143 -8.584 -18.102 1.00 84.38 103 VAL A N 1
ATOM 789 C CA . VAL A 1 103 ? 0.567 -7.907 -19.272 1.00 84.38 103 VAL A CA 1
ATOM 790 C C . VAL A 1 103 ? 0.770 -6.399 -19.197 1.00 84.38 103 VAL A C 1
ATOM 792 O O . VAL A 1 103 ? 0.002 -5.698 -18.541 1.00 84.38 103 VAL A O 1
ATOM 795 N N . ILE A 1 104 ? 1.670 -5.905 -20.050 1.00 86.44 104 ILE A N 1
ATOM 796 C CA . ILE A 1 104 ? 1.932 -4.472 -20.150 1.00 86.44 104 ILE A CA 1
ATOM 797 C C . ILE A 1 104 ? 0.876 -3.772 -21.021 1.00 86.44 104 ILE A C 1
ATOM 799 O O . ILE A 1 104 ? 0.880 -3.938 -22.250 1.00 86.44 104 ILE A O 1
ATOM 803 N N . HIS A 1 105 ? 0.013 -2.930 -20.444 1.00 86.44 105 HIS A N 1
ATOM 804 C CA . HIS A 1 105 ? -0.967 -2.125 -21.194 1.00 86.44 105 HIS A CA 1
ATOM 805 C C . HIS A 1 105 ? -0.422 -0.733 -21.512 1.00 86.44 105 HIS A C 1
ATOM 807 O O . HIS A 1 105 ? -0.939 0.294 -21.055 1.00 86.44 105 HIS A O 1
ATOM 813 N N . ARG A 1 106 ? 0.625 -0.709 -22.340 1.00 90.81 106 ARG A N 1
ATOM 814 C CA . ARG A 1 106 ? 1.334 0.515 -22.719 1.00 90.81 106 ARG A CA 1
ATOM 815 C C . ARG A 1 106 ? 0.417 1.517 -23.418 1.00 90.81 106 ARG A C 1
ATOM 817 O O . ARG A 1 106 ? -0.155 1.223 -24.466 1.00 90.81 106 ARG A O 1
ATOM 824 N N . ARG A 1 107 ? 0.360 2.735 -22.882 1.00 89.62 107 ARG A N 1
ATOM 825 C CA . ARG A 1 107 ? -0.284 3.875 -23.537 1.00 89.62 107 ARG A CA 1
ATOM 826 C C . ARG A 1 107 ? 0.618 4.491 -24.603 1.00 89.62 107 ARG A C 1
ATOM 828 O O . ARG A 1 107 ? 1.815 4.671 -24.382 1.00 89.62 107 ARG A O 1
ATOM 835 N N . ASP A 1 108 ? 0.028 4.861 -25.736 1.00 89.50 108 ASP A N 1
ATOM 836 C CA . ASP A 1 108 ? 0.753 5.448 -26.872 1.00 89.50 108 ASP A CA 1
ATOM 837 C C . ASP A 1 108 ? 1.317 6.851 -26.579 1.00 89.50 108 ASP A C 1
ATOM 839 O O . ASP A 1 108 ? 2.285 7.274 -27.210 1.00 89.50 108 ASP A O 1
ATOM 843 N N . ASP A 1 109 ? 0.714 7.589 -25.644 1.00 89.06 109 ASP A N 1
ATOM 844 C CA . ASP A 1 109 ? 1.049 8.983 -25.345 1.00 89.06 109 ASP A CA 1
ATOM 845 C C . ASP A 1 109 ? 2.204 9.131 -24.347 1.00 89.06 109 ASP A C 1
ATOM 847 O O . ASP A 1 109 ? 3.100 9.950 -24.557 1.00 89.06 109 ASP A O 1
ATOM 851 N N . SER A 1 110 ? 2.196 8.350 -23.266 1.00 87.94 110 SER A N 1
ATOM 852 C CA . SER A 1 110 ? 3.190 8.444 -22.193 1.00 87.94 110 SER A CA 1
ATOM 853 C C . SER A 1 110 ? 4.147 7.257 -22.130 1.00 87.94 110 SER A C 1
ATOM 855 O O . SER A 1 110 ? 5.211 7.368 -21.517 1.00 87.94 110 SER A O 1
ATOM 857 N N . GLY A 1 111 ? 3.790 6.132 -22.753 1.00 88.75 111 GLY A N 1
ATOM 858 C CA . GLY A 1 111 ? 4.495 4.862 -22.601 1.00 88.75 111 GLY A CA 1
ATOM 859 C C . GLY A 1 111 ? 4.251 4.172 -21.257 1.00 88.75 111 GLY A C 1
ATOM 860 O O . GLY A 1 111 ? 4.816 3.102 -21.045 1.00 88.75 111 GLY A O 1
ATOM 861 N N . ASP A 1 112 ? 3.440 4.762 -20.372 1.00 92.00 112 ASP A N 1
ATOM 862 C CA . ASP A 1 112 ? 3.078 4.164 -19.085 1.00 92.00 112 ASP A CA 1
ATOM 863 C C . ASP A 1 112 ? 2.166 2.962 -19.282 1.00 92.00 112 ASP A C 1
ATOM 865 O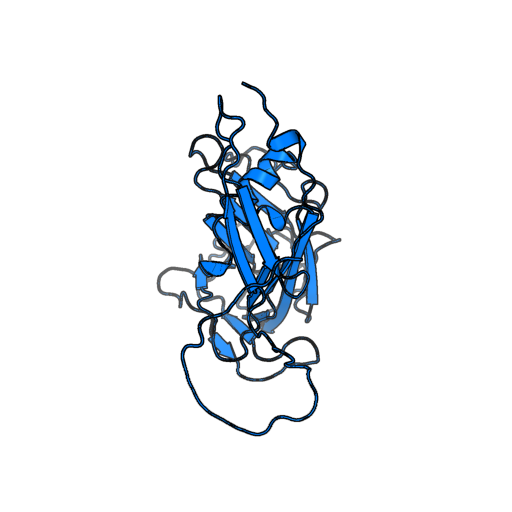 O . ASP A 1 112 ? 1.341 2.943 -20.204 1.00 92.00 112 ASP A O 1
ATOM 869 N N . ASP A 1 113 ? 2.249 2.019 -18.354 1.00 89.81 113 ASP A N 1
ATOM 870 C CA . ASP A 1 113 ? 1.189 1.045 -18.193 1.00 89.81 113 ASP A CA 1
ATOM 871 C C . ASP A 1 113 ? -0.101 1.729 -17.704 1.00 89.81 113 ASP A C 1
ATOM 873 O O . ASP A 1 113 ? -0.096 2.603 -16.832 1.00 89.81 113 ASP A O 1
ATOM 877 N N . SER A 1 114 ? -1.222 1.377 -18.325 1.00 87.62 114 SER A N 1
ATOM 878 C CA . SER A 1 114 ? -2.561 1.809 -17.919 1.00 87.62 114 SER A CA 1
ATOM 879 C C . SER A 1 114 ? -3.220 0.873 -16.904 1.00 87.62 114 SER A C 1
ATOM 881 O O . SER A 1 114 ? -4.269 1.221 -16.358 1.00 87.62 114 SER A O 1
ATOM 883 N N . MET A 1 115 ? -2.622 -0.285 -16.632 1.00 89.75 115 MET A N 1
ATOM 884 C CA . MET A 1 115 ? -3.095 -1.291 -15.697 1.00 89.75 115 MET A CA 1
ATOM 885 C C . MET A 1 115 ? -1.955 -1.695 -14.758 1.00 89.75 115 MET A C 1
ATOM 887 O O . MET A 1 115 ? -1.274 -2.680 -14.993 1.00 89.75 115 MET A O 1
ATOM 891 N N . LEU A 1 116 ? -1.792 -0.935 -13.675 1.00 93.75 116 LEU A N 1
ATOM 892 C CA . LEU A 1 116 ? -0.782 -1.222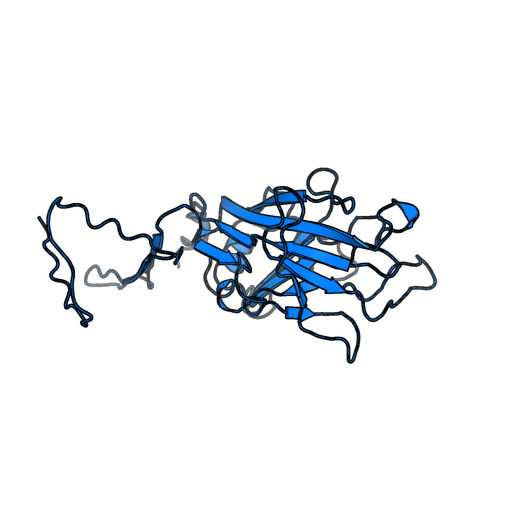 -12.660 1.00 93.75 116 LEU A CA 1
ATOM 893 C C . LEU A 1 116 ? -1.248 -2.341 -11.728 1.00 93.75 116 LEU A C 1
ATOM 895 O O . LEU A 1 116 ? -2.316 -2.228 -11.107 1.00 93.75 116 LEU A O 1
ATOM 899 N N . TRP A 1 117 ? -0.443 -3.392 -11.592 1.00 95.44 117 TRP A N 1
ATOM 900 C CA . TRP A 1 117 ? -0.724 -4.475 -10.655 1.00 95.44 117 TRP A CA 1
ATOM 901 C C . TRP A 1 117 ? -0.260 -4.167 -9.224 1.00 95.44 117 TRP A C 1
ATOM 903 O O . TRP A 1 117 ? 0.711 -3.450 -8.967 1.00 95.44 117 TRP A O 1
ATOM 913 N N . SER A 1 118 ? -0.973 -4.753 -8.262 1.00 97.38 118 SER A N 1
ATOM 914 C CA . SER A 1 118 ? -0.697 -4.587 -6.832 1.00 97.38 118 SER A CA 1
ATOM 915 C C . SER A 1 118 ? -0.841 -5.901 -6.080 1.00 97.38 118 SER A C 1
ATOM 917 O O . SER A 1 118 ? -1.737 -6.702 -6.366 1.00 97.38 118 SER A O 1
ATOM 919 N N . PHE A 1 119 ? -0.018 -6.082 -5.050 1.00 98.50 119 PHE A N 1
ATOM 920 C CA . PHE A 1 119 ? -0.264 -7.072 -4.010 1.00 98.50 119 PHE A CA 1
ATOM 921 C C . PHE A 1 119 ? -1.533 -6.702 -3.249 1.00 98.50 119 PHE A C 1
ATOM 923 O O . PHE A 1 119 ? -1.704 -5.548 -2.858 1.00 98.50 119 PHE A O 1
ATOM 930 N N . THR A 1 120 ? -2.410 -7.670 -3.000 1.00 98.38 120 THR A N 1
ATOM 931 C CA . THR A 1 120 ? -3.619 -7.474 -2.196 1.00 98.38 120 THR A CA 1
ATOM 932 C C . THR A 1 120 ? -3.556 -8.297 -0.918 1.00 98.38 120 THR A C 1
ATOM 934 O O . THR A 1 120 ? -3.249 -9.494 -0.942 1.00 98.38 120 THR A O 1
ATOM 937 N N . ALA A 1 121 ? -3.815 -7.629 0.204 1.00 98.38 121 ALA A N 1
ATOM 938 C CA . ALA A 1 121 ? -3.713 -8.238 1.517 1.00 98.38 121 ALA A CA 1
ATOM 939 C C . ALA A 1 121 ? -4.852 -9.245 1.778 1.00 98.38 121 ALA A C 1
ATOM 941 O 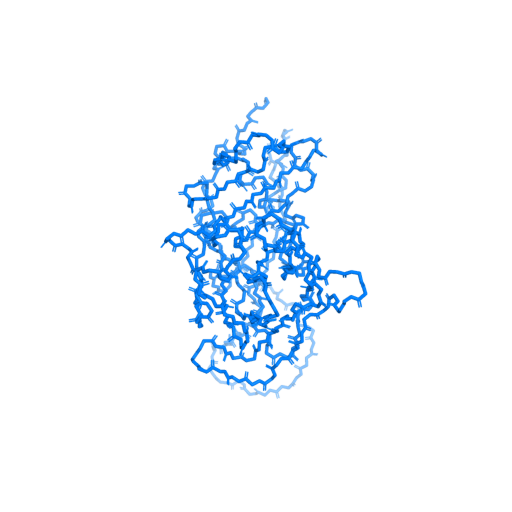O . ALA A 1 121 ? -5.988 -9.029 1.343 1.00 98.38 121 ALA A O 1
ATOM 942 N N . PRO A 1 122 ? -4.583 -10.326 2.529 1.00 97.75 122 PRO A N 1
ATOM 943 C CA . PRO A 1 122 ? -5.588 -11.316 2.902 1.00 97.75 122 PRO A CA 1
ATOM 944 C C . PRO A 1 122 ? -6.580 -10.772 3.948 1.00 97.75 122 PRO A C 1
ATOM 946 O O . PRO A 1 122 ? -6.275 -9.798 4.643 1.00 97.75 122 PRO A O 1
ATOM 949 N N . PRO A 1 123 ? -7.724 -11.458 4.172 1.00 96.69 123 PRO A N 1
ATOM 950 C CA . PRO A 1 123 ? -8.774 -11.011 5.093 1.00 96.69 123 PRO A CA 1
ATOM 951 C C . PRO A 1 123 ? -8.323 -10.668 6.517 1.00 96.69 123 PRO A C 1
ATOM 953 O O . PRO A 1 123 ? -8.964 -9.854 7.169 1.00 96.69 123 PRO A O 1
ATOM 956 N N . LYS A 1 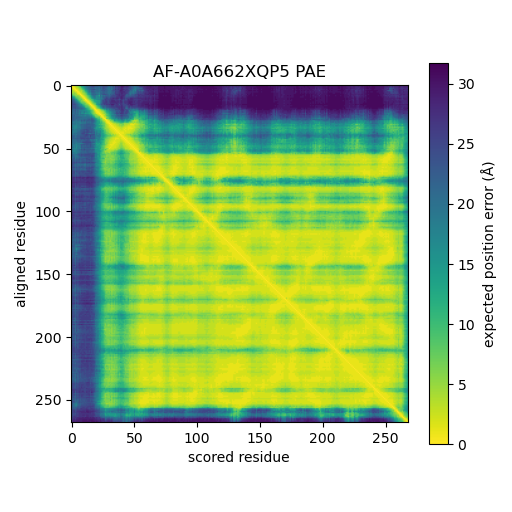124 ? -7.217 -11.242 7.007 1.00 94.12 124 LYS A N 1
ATOM 957 C CA . LYS A 1 124 ? -6.679 -10.928 8.342 1.00 94.12 124 LYS A CA 1
ATOM 958 C C . LYS A 1 124 ? -6.163 -9.489 8.496 1.00 94.12 124 LYS A C 1
ATOM 960 O O . LYS A 1 124 ? -6.021 -9.040 9.623 1.00 94.12 124 LYS A O 1
ATOM 965 N N . PHE A 1 125 ? -5.877 -8.784 7.397 1.00 96.75 125 PHE A N 1
ATOM 966 C CA . PHE A 1 125 ? -5.541 -7.352 7.412 1.00 96.75 125 PHE A CA 1
ATOM 967 C C . PHE A 1 125 ? -6.765 -6.451 7.233 1.00 96.75 125 PHE A C 1
ATOM 969 O O . PHE A 1 125 ? -6.627 -5.235 7.295 1.00 96.75 125 PHE A O 1
ATOM 976 N N . LEU A 1 126 ? -7.941 -7.020 6.969 1.00 96.62 126 LEU A N 1
ATOM 977 C CA . LEU A 1 126 ? -9.157 -6.286 6.628 1.00 96.62 126 LEU A CA 1
ATOM 978 C C . LEU A 1 126 ? -10.094 -6.172 7.839 1.00 96.62 126 LEU A C 1
ATOM 980 O O . LEU A 1 126 ? -9.836 -6.722 8.910 1.00 96.62 126 LEU A O 1
ATOM 984 N N . GLY A 1 127 ? -11.190 -5.439 7.669 1.00 93.00 127 GLY A N 1
ATOM 985 C CA . GLY A 1 127 ? -12.155 -5.148 8.719 1.00 93.00 127 GLY A CA 1
ATOM 986 C C . GLY A 1 127 ? -11.643 -4.089 9.690 1.00 93.00 127 GLY A C 1
ATOM 987 O O . GLY A 1 127 ? -10.989 -3.121 9.296 1.00 93.00 127 GLY A O 1
ATOM 988 N N . ASN A 1 128 ? -11.969 -4.262 10.970 1.00 89.00 128 ASN A N 1
ATOM 989 C CA . ASN A 1 128 ? -11.759 -3.219 11.960 1.00 89.00 128 ASN A CA 1
ATOM 990 C C . ASN A 1 128 ? -10.324 -3.176 12.498 1.00 89.00 128 ASN A C 1
ATOM 992 O O . ASN A 1 128 ? -9.969 -3.878 13.443 1.00 89.00 128 ASN A O 1
ATOM 996 N N . ASN A 1 129 ? -9.535 -2.266 11.936 1.00 90.00 129 ASN A N 1
ATOM 997 C CA . ASN A 1 129 ? -8.153 -1.978 12.298 1.00 90.00 129 ASN A CA 1
ATOM 998 C C . ASN A 1 129 ? -7.984 -0.558 12.854 1.00 90.00 129 ASN A C 1
ATOM 1000 O O . ASN A 1 129 ? -6.906 0.030 12.763 1.00 90.00 129 ASN A O 1
ATOM 1004 N N . TRP A 1 130 ? -9.029 0.013 13.462 1.00 86.75 130 TRP A N 1
ATOM 1005 C CA . TRP A 1 130 ? -8.999 1.376 14.005 1.00 86.75 130 TRP A CA 1
ATOM 1006 C C . TRP A 1 130 ? -7.820 1.635 14.963 1.00 86.75 130 TRP A C 1
ATOM 1008 O O . TRP A 1 130 ? -7.297 2.749 15.020 1.00 86.75 130 TRP A O 1
ATOM 1018 N N . ALA A 1 131 ? -7.372 0.603 15.688 1.00 86.19 131 ALA A N 1
ATOM 1019 C CA . ALA A 1 131 ? -6.251 0.672 16.623 1.00 86.19 131 ALA A CA 1
ATOM 1020 C C . ALA A 1 131 ? -4.903 0.960 15.933 1.00 86.19 131 ALA A C 1
ATOM 1022 O O . ALA A 1 131 ? -3.954 1.384 16.592 1.00 86.19 131 ALA A O 1
ATOM 1023 N N . ALA A 1 132 ? -4.813 0.773 14.611 1.00 92.06 132 ALA A N 1
ATOM 1024 C CA . ALA A 1 132 ? -3.647 1.125 13.806 1.00 92.06 132 ALA A CA 1
ATOM 1025 C C . ALA A 1 132 ? -3.493 2.642 13.607 1.00 92.06 132 ALA A C 1
ATOM 1027 O O . ALA A 1 132 ? -2.432 3.107 13.194 1.00 92.06 132 ALA A O 1
ATOM 1028 N N . TYR A 1 133 ? -4.526 3.439 13.910 1.00 93.25 133 TYR A N 1
ATOM 1029 C CA . TYR A 1 133 ? -4.470 4.888 13.746 1.00 93.25 133 TYR A CA 1
ATOM 1030 C C . TYR A 1 133 ? -3.375 5.521 14.624 1.00 93.25 133 TYR A C 1
ATOM 1032 O O . TYR A 1 133 ? -3.362 5.392 15.854 1.00 93.25 133 TYR A O 1
ATOM 1040 N N . GLY A 1 134 ? -2.466 6.249 13.972 1.00 93.12 134 GLY A N 1
ATOM 1041 C CA . GLY A 1 134 ? -1.254 6.822 14.559 1.00 93.12 134 GLY A CA 1
ATOM 1042 C C . GLY A 1 134 ? -0.092 5.831 14.721 1.00 93.12 134 GLY A C 1
ATOM 1043 O O . GLY A 1 134 ? 0.935 6.216 15.275 1.00 93.12 134 GLY A O 1
ATOM 1044 N N . GLY A 1 135 ? -0.257 4.582 14.278 1.00 95.25 135 GLY A N 1
ATOM 1045 C CA . GLY A 1 135 ? 0.788 3.567 14.165 1.00 95.25 135 GLY A CA 1
ATOM 1046 C C . GLY A 1 135 ? 1.405 3.585 12.769 1.00 95.25 135 GLY A C 1
ATOM 1047 O O . GLY A 1 135 ? 1.527 4.652 12.152 1.00 95.25 135 GLY A O 1
ATOM 1048 N N . SER A 1 136 ? 1.765 2.412 12.248 1.00 97.69 136 SER A N 1
ATOM 1049 C CA . SER A 1 136 ? 2.342 2.293 10.908 1.00 97.69 136 SER A CA 1
ATOM 1050 C C . SER A 1 136 ? 1.955 1.013 10.170 1.00 97.69 136 SER A C 1
ATOM 1052 O O . SER A 1 136 ? 1.589 0.004 10.773 1.00 97.69 136 SER A O 1
ATOM 1054 N N . LEU A 1 137 ? 2.026 1.086 8.841 1.00 98.56 137 LEU A N 1
ATOM 1055 C CA . LEU A 1 137 ? 2.089 -0.066 7.953 1.00 98.56 137 LEU A CA 1
ATOM 1056 C C . LEU A 1 137 ? 3.543 -0.238 7.515 1.00 98.56 137 LEU A C 1
ATOM 1058 O O . LEU A 1 137 ? 4.104 0.636 6.850 1.00 98.56 137 LEU A O 1
ATOM 1062 N N . ASP A 1 138 ? 4.127 -1.370 7.872 1.00 98.38 138 ASP A N 1
ATOM 1063 C CA . ASP A 1 138 ? 5.522 -1.684 7.600 1.00 98.38 138 ASP A CA 1
ATOM 1064 C C . ASP A 1 138 ? 5.596 -2.835 6.607 1.00 98.38 138 ASP A C 1
ATOM 1066 O O . ASP A 1 138 ? 4.796 -3.763 6.691 1.00 98.38 138 ASP A O 1
ATOM 1070 N N . PHE A 1 139 ? 6.550 -2.793 5.683 1.00 98.50 139 PHE A N 1
ATOM 1071 C CA . PHE A 1 139 ? 6.834 -3.892 4.756 1.00 98.50 139 PHE A CA 1
ATOM 1072 C C . PHE A 1 139 ? 8.191 -3.688 4.085 1.00 98.50 139 PHE A C 1
ATOM 1074 O O . PHE A 1 139 ? 8.760 -2.597 4.130 1.00 98.50 139 PHE A O 1
ATOM 1081 N N . VAL A 1 140 ? 8.706 -4.728 3.440 1.00 98.31 140 VAL A N 1
ATOM 1082 C CA . VAL A 1 140 ? 9.913 -4.669 2.612 1.00 98.31 140 VAL A CA 1
ATOM 1083 C C . VAL A 1 140 ? 9.528 -4.863 1.153 1.00 98.31 140 VAL A C 1
ATOM 1085 O O . VAL A 1 140 ? 8.826 -5.819 0.837 1.00 98.31 140 VAL A O 1
ATOM 1088 N N . LEU A 1 141 ? 10.024 -3.992 0.271 1.00 98.00 141 LEU A N 1
ATOM 1089 C CA . LEU A 1 141 ? 10.001 -4.211 -1.178 1.00 98.00 141 LEU A CA 1
ATOM 1090 C C . LEU A 1 141 ? 11.406 -4.411 -1.722 1.00 98.00 141 LEU A C 1
ATOM 1092 O O . LEU A 1 141 ? 12.377 -3.856 -1.209 1.00 98.00 141 LEU A O 1
ATOM 1096 N N . SER A 1 142 ? 11.522 -5.178 -2.797 1.00 96.69 142 SER A N 1
ATOM 1097 C CA . SER A 1 142 ? 12.778 -5.359 -3.519 1.00 96.69 142 SER A CA 1
ATOM 1098 C C . SER A 1 142 ? 12.509 -5.865 -4.929 1.00 96.69 142 SER A C 1
ATOM 1100 O O . SER A 1 142 ? 11.681 -6.748 -5.105 1.00 96.69 142 SER A O 1
ATOM 1102 N N . SER A 1 143 ? 13.223 -5.365 -5.928 1.00 95.19 143 SER A N 1
ATOM 1103 C CA . SER A 1 143 ? 13.087 -5.849 -7.296 1.00 95.19 143 SER A CA 1
ATOM 1104 C C . SER A 1 143 ? 14.076 -6.991 -7.540 1.00 95.19 143 SER A C 1
ATOM 1106 O O . SER A 1 143 ? 15.138 -7.057 -6.912 1.00 95.19 143 SER A O 1
ATOM 1108 N N . ALA A 1 144 ? 13.732 -7.959 -8.390 1.00 87.94 144 ALA A N 1
ATOM 1109 C CA . ALA A 1 144 ? 14.728 -8.872 -8.966 1.00 87.94 144 ALA A CA 1
ATOM 1110 C C . ALA A 1 144 ? 14.993 -8.588 -10.451 1.00 87.94 144 ALA A C 1
ATOM 1112 O O . ALA A 1 144 ? 16.084 -8.886 -10.934 1.00 87.94 144 ALA A O 1
ATOM 1113 N N . GLU A 1 145 ? 14.026 -7.991 -11.147 1.00 90.00 145 GLU A N 1
ATOM 1114 C CA . GLU A 1 145 ? 14.082 -7.637 -12.564 1.00 90.00 145 GLU A CA 1
ATOM 1115 C C . GLU A 1 145 ? 13.302 -6.338 -12.803 1.00 90.00 145 GLU A C 1
ATOM 1117 O O . GLU A 1 145 ? 12.363 -6.042 -12.065 1.00 90.00 145 GLU A O 1
ATOM 1122 N N . GLY A 1 146 ? 13.679 -5.592 -13.842 1.00 89.75 146 GLY A N 1
ATOM 1123 C CA . GLY A 1 146 ? 13.116 -4.280 -14.176 1.00 89.75 146 GLY A CA 1
ATOM 1124 C C . GLY A 1 146 ? 14.182 -3.180 -14.185 1.00 89.75 146 GLY A C 1
ATOM 1125 O O . GLY A 1 146 ? 15.265 -3.333 -13.617 1.00 89.75 146 GLY A O 1
ATOM 1126 N N . SER A 1 147 ? 13.898 -2.065 -14.860 1.00 91.88 147 SER A N 1
ATOM 1127 C CA . SER A 1 147 ? 14.742 -0.862 -14.820 1.00 91.88 147 SER A CA 1
ATOM 1128 C C . SER A 1 147 ? 13.979 0.260 -14.131 1.00 91.88 147 SER A C 1
ATOM 1130 O O . SER A 1 147 ? 12.998 0.772 -14.660 1.00 91.88 147 SER A O 1
ATOM 1132 N N . PHE A 1 148 ? 14.479 0.658 -12.964 1.00 93.62 148 PHE A N 1
ATOM 1133 C CA . PHE A 1 148 ? 13.915 1.719 -12.126 1.00 93.62 148 PHE A CA 1
ATOM 1134 C C . PHE A 1 148 ? 14.521 3.096 -12.436 1.00 93.62 148 PHE A C 1
ATOM 1136 O O . PHE A 1 148 ? 14.407 4.040 -11.654 1.00 93.62 148 PHE A O 1
ATOM 1143 N N . ASP A 1 149 ? 15.169 3.232 -13.595 1.00 92.94 149 ASP A N 1
ATOM 1144 C CA . ASP A 1 149 ? 15.608 4.529 -14.092 1.00 92.94 149 ASP A CA 1
ATOM 1145 C C . ASP A 1 149 ? 14.391 5.433 -14.315 1.00 92.94 149 ASP A C 1
ATOM 1147 O O . ASP A 1 149 ? 13.354 4.984 -14.800 1.00 92.94 149 ASP A O 1
ATOM 1151 N N . ALA A 1 150 ? 14.523 6.734 -14.045 1.00 91.00 150 ALA A N 1
ATOM 1152 C CA . ALA A 1 150 ? 13.404 7.682 -14.115 1.00 91.00 150 ALA A CA 1
ATOM 1153 C C . ALA A 1 150 ? 12.647 7.679 -15.463 1.00 91.00 150 ALA A C 1
ATOM 1155 O O . ALA A 1 150 ? 11.460 7.986 -15.507 1.00 91.00 150 ALA A O 1
ATOM 1156 N N . ALA A 1 151 ? 13.317 7.321 -16.565 1.00 91.50 151 ALA A N 1
ATOM 1157 C CA . ALA A 1 151 ? 12.707 7.213 -17.894 1.00 91.50 151 ALA A CA 1
ATOM 1158 C C . ALA A 1 151 ? 11.789 5.984 -18.066 1.00 91.50 151 ALA A C 1
ATOM 1160 O O . ALA A 1 151 ? 10.954 5.963 -18.973 1.00 91.50 151 ALA A O 1
ATOM 1161 N N . ASN A 1 152 ? 11.955 4.975 -17.214 1.00 92.94 152 ASN A N 1
ATOM 1162 C CA . ASN A 1 152 ? 11.247 3.703 -17.258 1.00 92.94 152 ASN A CA 1
ATOM 1163 C C . ASN A 1 152 ? 10.179 3.580 -16.170 1.00 92.94 152 ASN A C 1
ATOM 1165 O O . ASN A 1 152 ? 9.427 2.616 -16.209 1.00 92.94 152 ASN A O 1
ATOM 1169 N N . LEU A 1 153 ? 10.068 4.537 -15.246 1.00 94.12 153 LEU A N 1
ATOM 1170 C CA . LEU A 1 153 ? 9.029 4.518 -14.219 1.00 94.12 153 LEU A CA 1
ATOM 1171 C C . LEU A 1 153 ? 7.652 4.864 -14.798 1.00 94.12 153 LEU A C 1
ATOM 1173 O O . LEU A 1 153 ? 7.495 5.853 -15.525 1.00 94.12 153 LEU A O 1
ATOM 1177 N N . ASN A 1 154 ? 6.642 4.090 -14.411 1.00 93.44 154 ASN A N 1
ATOM 1178 C CA . ASN A 1 154 ? 5.243 4.418 -14.652 1.00 93.44 154 ASN A CA 1
ATOM 1179 C C . ASN A 1 154 ? 4.886 5.727 -13.943 1.00 93.44 154 ASN A C 1
ATOM 1181 O O . ASN A 1 154 ? 5.324 5.995 -12.819 1.00 93.44 154 ASN A O 1
ATOM 1185 N N . LEU A 1 155 ? 4.093 6.566 -14.614 1.00 92.12 155 LEU A N 1
ATOM 1186 C CA . LEU A 1 155 ? 3.604 7.840 -14.076 1.00 92.12 155 LEU A CA 1
ATOM 1187 C C . LEU A 1 155 ? 4.740 8.765 -13.604 1.00 92.12 155 LEU A C 1
ATOM 1189 O O . LEU A 1 155 ? 4.562 9.538 -12.665 1.00 92.12 155 LEU A O 1
ATOM 1193 N N . ALA A 1 156 ? 5.924 8.659 -14.217 1.00 90.50 156 ALA A N 1
ATOM 1194 C CA . ALA A 1 156 ? 7.135 9.368 -13.797 1.00 90.50 156 ALA A CA 1
ATOM 1195 C C . ALA A 1 156 ? 7.491 9.161 -12.306 1.00 90.50 156 ALA A C 1
ATOM 1197 O O . ALA A 1 156 ? 8.022 10.064 -11.659 1.00 90.50 156 ALA A O 1
ATOM 1198 N N . GLY A 1 157 ? 7.180 7.983 -11.754 1.00 90.25 157 GLY A N 1
ATOM 1199 C CA . GLY A 1 157 ? 7.422 7.654 -10.349 1.00 90.25 157 GLY A CA 1
ATOM 1200 C C . GLY A 1 157 ? 6.431 8.294 -9.372 1.00 90.25 157 GLY A C 1
ATOM 1201 O O . GLY A 1 157 ? 6.736 8.379 -8.188 1.00 90.25 157 GLY A O 1
ATOM 1202 N N . ALA A 1 158 ? 5.267 8.754 -9.845 1.00 89.50 158 ALA A N 1
ATOM 1203 C CA . ALA A 1 158 ? 4.220 9.383 -9.030 1.00 89.50 158 ALA A CA 1
ATOM 1204 C C . ALA A 1 158 ? 2.984 8.484 -8.795 1.00 89.50 158 ALA A C 1
ATOM 1206 O O . ALA A 1 158 ? 1.905 8.988 -8.486 1.00 89.50 158 ALA A O 1
ATOM 1207 N N . GLY A 1 159 ? 3.115 7.163 -8.958 1.00 92.50 159 GLY A N 1
ATOM 1208 C CA . GLY A 1 159 ? 2.050 6.204 -8.636 1.00 92.50 159 GLY A CA 1
ATOM 1209 C C . GLY A 1 159 ? 1.727 6.132 -7.138 1.00 92.50 159 GLY A C 1
ATOM 1210 O O . GLY A 1 159 ? 2.425 6.704 -6.301 1.00 92.50 159 GLY A O 1
ATOM 1211 N N . HIS A 1 160 ? 0.662 5.418 -6.779 1.00 96.06 160 HIS A N 1
ATOM 1212 C CA . HIS A 1 160 ? 0.290 5.191 -5.381 1.00 96.06 160 HIS A CA 1
ATOM 1213 C C . HIS A 1 160 ? 1.026 3.977 -4.829 1.00 96.06 160 HIS A C 1
ATOM 1215 O O . HIS A 1 160 ? 0.782 2.869 -5.284 1.00 96.06 160 HIS A O 1
ATOM 1221 N N . LEU A 1 161 ? 1.902 4.172 -3.842 1.00 97.81 161 LEU A N 1
ATOM 1222 C CA . LEU A 1 161 ? 2.651 3.086 -3.207 1.00 97.81 161 LEU A CA 1
ATOM 1223 C C . LEU A 1 161 ? 1.726 2.136 -2.434 1.00 97.81 161 LEU A C 1
ATOM 1225 O O . LEU A 1 161 ? 1.905 0.921 -2.481 1.00 97.81 161 LEU A O 1
ATOM 1229 N N . VAL A 1 162 ? 0.751 2.691 -1.712 1.00 98.62 162 VAL A N 1
ATOM 1230 C CA . VAL A 1 162 ? -0.248 1.926 -0.957 1.00 98.62 162 VAL A CA 1
ATOM 1231 C C . VAL A 1 162 ? -1.621 2.538 -1.149 1.00 98.62 162 VAL A C 1
ATOM 1233 O O . VAL A 1 162 ? -1.758 3.759 -1.111 1.00 98.62 162 VAL A O 1
ATOM 1236 N N . GLU A 1 163 ? -2.635 1.687 -1.266 1.00 98.62 163 GLU A N 1
ATOM 1237 C CA . GLU A 1 163 ? -4.039 2.080 -1.239 1.00 98.62 163 GLU A CA 1
ATOM 1238 C C . GLU A 1 163 ? -4.794 1.357 -0.119 1.00 98.62 163 GLU A C 1
ATOM 1240 O O . GLU A 1 163 ? -4.642 0.149 0.090 1.00 98.62 163 GLU A O 1
ATOM 1245 N N . LEU A 1 164 ? -5.625 2.116 0.589 1.00 98.81 164 LEU A N 1
ATOM 1246 C CA . LEU A 1 164 ? -6.561 1.664 1.610 1.00 98.81 164 LEU A CA 1
ATOM 1247 C C . LEU A 1 164 ? -7.974 2.000 1.147 1.00 98.81 164 LEU A C 1
ATOM 1249 O O . LEU A 1 164 ? -8.257 3.142 0.785 1.00 98.81 164 LEU A O 1
ATOM 1253 N N . GLU A 1 165 ? -8.873 1.029 1.193 1.00 98.50 165 GLU A N 1
ATOM 1254 C CA . GLU A 1 165 ? -10.259 1.199 0.768 1.00 98.50 165 GLU A CA 1
ATOM 1255 C C . GLU A 1 165 ? -11.210 0.829 1.901 1.00 98.50 165 GLU A C 1
ATOM 1257 O O . GLU A 1 165 ? -10.983 -0.149 2.609 1.00 98.50 165 GLU A O 1
ATOM 1262 N N . CYS A 1 166 ? -12.297 1.580 2.031 1.00 97.94 166 CYS A N 1
ATOM 1263 C CA . CYS A 1 166 ? -13.464 1.205 2.817 1.00 97.94 166 CYS A CA 1
ATOM 1264 C C . CYS A 1 166 ? -14.711 1.383 1.956 1.00 97.94 166 CYS A C 1
ATOM 1266 O O . CYS A 1 166 ? -15.163 2.509 1.747 1.00 97.94 166 CYS A O 1
ATOM 1268 N N . ALA A 1 167 ? -15.267 0.286 1.447 1.00 97.00 167 ALA A N 1
ATOM 1269 C CA . ALA A 1 167 ? -16.400 0.298 0.521 1.00 97.00 167 ALA A CA 1
ATOM 1270 C C . ALA A 1 167 ? -17.720 0.770 1.166 1.00 97.00 167 ALA A C 1
ATOM 1272 O O . ALA A 1 167 ? -18.571 1.359 0.500 1.00 97.00 167 ALA A O 1
ATOM 1273 N N . SER A 1 168 ? -17.901 0.535 2.466 1.00 94.88 168 SER A N 1
ATOM 1274 C CA . SER A 1 168 ? -19.107 0.905 3.225 1.00 94.88 168 SER A CA 1
ATOM 1275 C C . SER A 1 168 ? -19.098 2.366 3.706 1.00 94.88 168 SER A C 1
ATOM 1277 O O . SER A 1 168 ? -20.155 2.937 4.000 1.00 94.88 168 SER A O 1
ATOM 1279 N N . CYS A 1 169 ? -17.917 2.989 3.772 1.00 92.62 169 CYS A N 1
ATOM 1280 C CA . CYS A 1 169 ? -17.732 4.339 4.284 1.00 92.62 169 CYS A CA 1
ATOM 1281 C C . CYS A 1 169 ? -18.473 5.387 3.443 1.00 92.62 169 CYS A C 1
ATOM 1283 O O . CYS A 1 169 ? -18.828 5.166 2.282 1.00 92.62 169 CYS A O 1
ATOM 1285 N N . ALA A 1 170 ? -18.702 6.560 4.048 1.00 90.50 170 ALA A N 1
ATOM 1286 C CA . ALA A 1 170 ? -19.397 7.682 3.415 1.00 90.50 170 ALA A CA 1
ATOM 1287 C C . ALA A 1 170 ? -20.732 7.258 2.768 1.00 90.50 170 ALA A C 1
ATOM 1289 O O . ALA A 1 170 ? -20.962 7.494 1.582 1.00 90.50 170 ALA A O 1
ATOM 1290 N N . GLN A 1 171 ? -21.601 6.610 3.556 1.00 89.50 171 GLN A N 1
ATOM 1291 C CA . GLN A 1 171 ? -22.928 6.149 3.123 1.00 89.50 171 GLN A CA 1
ATOM 1292 C C . GLN A 1 171 ? -22.868 5.174 1.931 1.00 89.50 171 GLN A C 1
ATOM 1294 O O . GLN A 1 171 ? -23.589 5.352 0.952 1.00 89.50 171 GLN A O 1
ATOM 1299 N N . PHE A 1 172 ? -22.004 4.154 2.002 1.00 91.25 172 PHE A N 1
ATOM 1300 C CA . PHE A 1 172 ? -21.794 3.151 0.942 1.00 91.25 172 PHE A CA 1
ATOM 1301 C C . PHE A 1 172 ? -21.306 3.713 -0.396 1.00 91.25 172 PHE A C 1
ATOM 1303 O O . PHE A 1 172 ? -21.355 3.029 -1.416 1.00 91.25 172 PHE A O 1
ATOM 1310 N N . THR A 1 173 ? -20.830 4.959 -0.420 1.00 92.69 173 THR A N 1
ATOM 1311 C CA . THR A 1 173 ? -20.159 5.479 -1.612 1.00 92.69 173 THR A CA 1
ATOM 1312 C C . THR A 1 173 ? -18.694 5.050 -1.652 1.00 92.69 173 THR A C 1
ATOM 1314 O O . THR A 1 173 ? -18.078 5.135 -2.713 1.00 92.69 173 THR A O 1
ATOM 1317 N N . GLY A 1 174 ? -18.131 4.630 -0.519 1.00 96.12 174 GLY A N 1
ATOM 1318 C CA . GLY A 1 174 ? -16.750 4.199 -0.352 1.00 96.12 174 GLY A CA 1
ATOM 1319 C C . GLY A 1 174 ? -15.787 5.345 -0.029 1.00 96.12 174 GLY A C 1
ATOM 1320 O O . GLY A 1 174 ? -16.074 6.512 -0.292 1.00 96.12 174 GLY A O 1
ATOM 1321 N N . ILE A 1 175 ? -14.622 5.047 0.529 1.00 97.81 175 ILE A N 1
ATOM 1322 C CA . ILE A 1 175 ? -13.495 5.984 0.616 1.00 97.81 175 ILE A CA 1
ATOM 1323 C C . ILE A 1 175 ? -12.234 5.226 0.211 1.00 97.81 175 ILE A C 1
ATOM 1325 O O . ILE A 1 175 ? -11.969 4.159 0.761 1.00 97.81 175 ILE A O 1
ATOM 1329 N N . THR A 1 176 ? -11.457 5.809 -0.702 1.00 98.44 176 THR A N 1
ATOM 1330 C CA . THR A 1 176 ? -10.125 5.322 -1.074 1.00 98.44 176 THR A CA 1
ATOM 1331 C C . THR A 1 176 ? -9.089 6.340 -0.628 1.00 98.44 176 THR A C 1
ATOM 1333 O O . THR A 1 176 ? -9.176 7.521 -0.979 1.00 98.44 176 THR A O 1
ATOM 1336 N N . LEU A 1 177 ? -8.121 5.883 0.158 1.00 98.69 177 LEU A N 1
ATOM 1337 C CA . LEU A 1 177 ? -6.941 6.637 0.553 1.00 98.69 177 LEU A CA 1
ATOM 1338 C C . LEU A 1 177 ? -5.730 6.029 -0.135 1.00 98.69 177 LEU A C 1
ATOM 1340 O O . LEU A 1 177 ? -5.574 4.814 -0.137 1.00 98.69 177 LEU A O 1
ATOM 1344 N N . ALA A 1 178 ? -4.853 6.867 -0.659 1.00 98.38 178 ALA A N 1
ATOM 1345 C CA . ALA A 1 178 ? -3.601 6.441 -1.252 1.00 98.38 178 ALA A CA 1
ATOM 1346 C C . ALA A 1 178 ? -2.428 7.180 -0.619 1.00 98.38 178 ALA A C 1
ATOM 1348 O O . ALA A 1 178 ? -2.532 8.366 -0.296 1.00 98.38 178 ALA A O 1
ATOM 1349 N N . LEU A 1 179 ? -1.304 6.491 -0.465 1.00 98.19 179 LEU A N 1
ATOM 1350 C CA . LEU A 1 179 ? -0.027 7.122 -0.179 1.00 98.19 179 LEU A CA 1
ATOM 1351 C C . LEU A 1 179 ? 0.778 7.184 -1.482 1.00 98.19 179 LEU A C 1
ATOM 1353 O O . LEU A 1 179 ? 1.183 6.135 -1.986 1.00 98.19 179 LEU A O 1
ATOM 1357 N N . PRO A 1 180 ? 1.002 8.376 -2.053 1.00 96.94 180 PRO A N 1
ATOM 1358 C CA . PRO A 1 180 ? 1.720 8.508 -3.306 1.00 96.94 180 PRO A CA 1
ATOM 1359 C C . PRO A 1 180 ? 3.217 8.279 -3.097 1.00 96.94 180 PRO A C 1
ATOM 1361 O O . PRO A 1 180 ? 3.789 8.650 -2.065 1.00 96.94 180 PRO A O 1
ATOM 1364 N N . LEU A 1 181 ? 3.862 7.728 -4.121 1.00 95.06 181 LEU A N 1
ATOM 1365 C CA . LEU A 1 181 ? 5.306 7.800 -4.254 1.00 95.06 181 LEU A CA 1
ATOM 1366 C C . LEU A 1 181 ? 5.733 9.271 -4.261 1.00 95.06 181 LEU A C 1
ATOM 1368 O O . LEU A 1 181 ? 5.110 10.140 -4.875 1.00 95.06 181 LEU A O 1
ATOM 1372 N N . SER A 1 182 ? 6.782 9.566 -3.507 1.00 90.94 182 SER A N 1
ATOM 1373 C CA . SER A 1 182 ? 7.276 10.924 -3.293 1.00 90.94 182 SER A CA 1
ATOM 1374 C C . SER A 1 182 ? 8.755 10.884 -2.912 1.00 90.94 182 SER A C 1
ATOM 1376 O O . SER A 1 182 ? 9.270 9.812 -2.611 1.00 90.94 182 SER A O 1
ATOM 1378 N N . PRO A 1 183 ? 9.457 12.027 -2.822 1.00 87.94 183 PRO A N 1
ATOM 1379 C CA . PRO A 1 183 ? 10.823 12.042 -2.293 1.00 87.94 183 PRO A CA 1
ATOM 1380 C C . PRO A 1 183 ? 10.957 11.505 -0.856 1.00 87.94 183 PRO A C 1
ATOM 1382 O O . PRO A 1 183 ? 12.066 11.212 -0.425 1.00 87.94 183 PRO A O 1
ATOM 1385 N N . VAL A 1 184 ? 9.853 11.419 -0.101 1.00 87.69 184 VAL A N 1
ATOM 1386 C CA . VAL A 1 184 ? 9.826 10.848 1.257 1.00 87.69 184 VAL A CA 1
ATOM 1387 C C . VAL A 1 184 ? 9.607 9.337 1.209 1.00 87.69 184 VAL A C 1
ATOM 1389 O O . VAL A 1 184 ? 10.271 8.593 1.923 1.00 87.69 184 VAL A O 1
ATOM 1392 N N . PHE A 1 185 ? 8.686 8.893 0.356 1.00 91.12 185 PHE A N 1
ATOM 1393 C CA . PHE A 1 185 ? 8.363 7.487 0.137 1.00 91.12 185 PHE A CA 1
ATOM 1394 C C . PHE A 1 185 ? 8.695 7.135 -1.311 1.00 91.12 185 PHE A C 1
ATOM 1396 O O . PHE A 1 185 ? 7.805 7.055 -2.154 1.00 91.12 185 PHE A O 1
ATOM 1403 N N . SER A 1 186 ? 9.987 7.012 -1.614 1.00 91.75 186 SER A N 1
ATOM 1404 C CA . SER A 1 186 ? 10.476 6.652 -2.947 1.00 91.75 186 SER A CA 1
ATOM 1405 C C . SER A 1 186 ? 10.922 5.199 -2.993 1.00 91.75 186 SER A C 1
ATOM 1407 O O . SER A 1 186 ? 11.312 4.624 -1.977 1.00 91.75 186 SER A O 1
ATOM 1409 N N . TYR A 1 187 ? 10.922 4.631 -4.193 1.00 94.31 187 TYR A N 1
ATOM 1410 C CA . TYR A 1 187 ? 11.393 3.282 -4.450 1.00 94.31 187 TYR A CA 1
ATOM 1411 C C . TYR A 1 187 ? 12.174 3.253 -5.762 1.00 94.31 187 TYR A C 1
ATOM 1413 O O . TYR A 1 187 ? 11.694 3.756 -6.776 1.00 94.31 187 TYR A O 1
ATOM 1421 N N . ASP A 1 188 ? 13.378 2.693 -5.731 1.00 93.00 188 ASP A N 1
ATOM 1422 C CA . ASP A 1 188 ? 14.316 2.634 -6.859 1.00 93.00 188 ASP A CA 1
ATOM 1423 C C . ASP A 1 188 ? 14.657 1.187 -7.257 1.00 93.00 188 ASP A C 1
ATOM 1425 O O . ASP A 1 188 ? 15.648 0.933 -7.940 1.00 93.00 188 ASP A O 1
ATOM 1429 N N . GLY A 1 189 ? 13.854 0.224 -6.797 1.00 93.75 189 GLY A N 1
ATOM 1430 C CA . GLY A 1 189 ? 14.076 -1.203 -7.014 1.00 93.75 189 GLY A CA 1
ATOM 1431 C C . GLY A 1 189 ? 15.012 -1.855 -5.990 1.00 93.75 189 GLY A C 1
ATOM 1432 O O . GLY A 1 189 ? 14.987 -3.081 -5.842 1.00 93.75 189 GLY A O 1
ATOM 1433 N N . ALA A 1 190 ? 15.801 -1.089 -5.226 1.00 94.94 190 ALA A N 1
ATOM 1434 C CA . ALA A 1 190 ? 16.647 -1.648 -4.175 1.00 94.94 190 ALA A CA 1
ATOM 1435 C C . ALA A 1 190 ? 15.813 -2.187 -3.004 1.00 94.94 190 ALA A C 1
ATOM 1437 O O . ALA A 1 190 ? 14.690 -1.750 -2.754 1.00 94.94 190 ALA A O 1
ATOM 1438 N N . THR A 1 191 ? 16.369 -3.134 -2.241 1.00 96.50 191 THR A N 1
ATOM 1439 C CA . THR A 1 191 ? 15.696 -3.644 -1.039 1.00 96.50 191 THR A CA 1
ATOM 1440 C C . THR A 1 191 ? 15.463 -2.510 -0.044 1.00 96.50 191 THR A C 1
ATOM 1442 O O . THR A 1 191 ? 16.416 -1.939 0.483 1.00 96.50 191 THR A O 1
ATOM 1445 N N . THR A 1 192 ? 14.194 -2.197 0.203 1.00 96.44 192 THR A N 1
ATOM 1446 C CA . THR A 1 192 ? 13.764 -1.029 0.970 1.00 96.44 192 THR A CA 1
ATOM 1447 C C . THR A 1 192 ? 12.736 -1.448 2.006 1.00 96.44 192 THR A C 1
ATOM 1449 O O . THR A 1 192 ? 11.714 -2.042 1.671 1.00 96.44 192 THR A O 1
ATOM 1452 N N . GLN A 1 193 ? 13.004 -1.121 3.271 1.00 97.06 193 GLN A N 1
ATOM 1453 C CA . GLN A 1 193 ? 12.031 -1.237 4.352 1.00 97.06 193 GLN A CA 1
ATOM 1454 C C . GLN A 1 193 ? 11.209 0.049 4.408 1.00 97.06 193 GLN A C 1
ATOM 1456 O O . GLN A 1 193 ? 11.742 1.122 4.693 1.00 97.06 193 GLN A O 1
ATOM 1461 N N . PHE A 1 194 ? 9.908 -0.078 4.195 1.00 97.88 194 PHE A N 1
ATOM 1462 C CA . PHE A 1 194 ? 8.940 0.980 4.411 1.00 97.88 194 PHE A CA 1
ATOM 1463 C C . PHE A 1 194 ? 8.377 0.909 5.827 1.00 97.88 194 PHE A C 1
ATOM 1465 O O . PHE A 1 194 ? 8.145 -0.170 6.376 1.00 97.88 194 PHE A O 1
ATOM 1472 N N . GLN A 1 195 ? 8.148 2.092 6.390 1.00 97.62 195 GLN A N 1
ATOM 1473 C CA . GLN A 1 195 ? 7.394 2.318 7.614 1.00 97.62 195 GLN A CA 1
ATOM 1474 C C . GLN A 1 195 ? 6.482 3.519 7.358 1.00 97.62 195 GLN A C 1
ATOM 1476 O O . GLN A 1 195 ? 6.911 4.672 7.430 1.00 97.62 195 GLN A O 1
ATOM 1481 N N . LEU A 1 196 ? 5.238 3.244 6.976 1.00 97.94 196 LEU A N 1
ATOM 1482 C CA . LEU A 1 196 ? 4.284 4.254 6.531 1.00 97.94 196 LEU A CA 1
ATOM 1483 C C . LEU A 1 196 ? 3.398 4.677 7.706 1.00 97.94 196 LEU A C 1
ATOM 1485 O O . LEU A 1 196 ? 2.625 3.849 8.192 1.00 97.94 196 LEU A O 1
ATOM 1489 N N . PRO A 1 197 ? 3.454 5.933 8.182 1.00 97.38 197 PRO A N 1
ATOM 1490 C CA . PRO A 1 197 ? 2.607 6.357 9.288 1.00 97.38 197 PRO A CA 1
ATOM 1491 C C . PRO A 1 197 ? 1.127 6.378 8.885 1.00 97.38 197 PRO A C 1
ATOM 1493 O O . PRO A 1 197 ? 0.758 6.919 7.839 1.00 97.38 197 PRO A O 1
ATOM 1496 N N . LEU A 1 198 ? 0.261 5.836 9.740 1.00 97.38 198 LEU A N 1
ATOM 1497 C CA . LEU A 1 198 ? -1.180 5.730 9.489 1.00 97.38 198 LEU A CA 1
ATOM 1498 C C . LEU A 1 198 ? -1.942 6.889 10.134 1.00 97.38 198 LEU A C 1
ATOM 1500 O O . LEU A 1 198 ? -2.593 6.738 11.168 1.00 97.38 198 LEU A O 1
ATOM 1504 N N . ASN A 1 199 ? -1.802 8.074 9.541 1.00 95.12 199 ASN A N 1
ATOM 1505 C CA . ASN A 1 199 ? -2.550 9.276 9.906 1.00 95.12 199 ASN A CA 1
ATOM 1506 C C . ASN A 1 199 ? -2.650 10.246 8.720 1.00 95.12 199 ASN A C 1
ATOM 1508 O O . ASN A 1 199 ? -1.853 10.201 7.781 1.00 95.12 199 ASN A O 1
ATOM 1512 N N . GLU A 1 200 ? -3.588 11.184 8.797 1.00 94.94 200 GLU A N 1
ATOM 1513 C CA . GLU A 1 200 ? -3.920 12.122 7.723 1.00 94.94 200 GLU A CA 1
ATOM 1514 C C . GLU A 1 200 ? -2.798 13.106 7.362 1.00 94.94 200 GLU A C 1
ATOM 1516 O O . GLU A 1 200 ? -2.833 13.735 6.307 1.00 94.94 200 GLU A O 1
ATOM 1521 N N . ARG A 1 201 ? -1.787 13.255 8.224 1.00 94.25 201 ARG A N 1
ATOM 1522 C CA . ARG A 1 201 ? -0.687 14.216 8.048 1.00 94.25 201 ARG A CA 1
ATOM 1523 C C . ARG A 1 201 ? 0.538 13.605 7.381 1.00 94.25 201 ARG A C 1
ATOM 1525 O O . ARG A 1 201 ? 1.486 14.328 7.093 1.00 94.25 201 ARG A O 1
ATOM 1532 N N . ALA A 1 202 ? 0.530 12.297 7.134 1.00 95.38 202 ALA A N 1
ATOM 1533 C CA . ALA A 1 202 ? 1.679 11.564 6.613 1.00 95.38 202 ALA A CA 1
ATOM 1534 C C . ALA A 1 202 ? 1.782 11.571 5.076 1.00 95.38 202 ALA A C 1
ATOM 1536 O O . ALA A 1 202 ? 2.521 10.774 4.513 1.00 95.38 202 ALA A O 1
ATOM 1537 N N . GLY A 1 203 ? 1.058 12.463 4.392 1.00 96.12 203 GLY A N 1
ATOM 1538 C CA . GLY A 1 203 ? 1.077 12.576 2.928 1.00 96.12 203 GLY A CA 1
ATOM 1539 C C . GLY A 1 203 ? 0.034 11.720 2.211 1.00 96.12 203 GLY A C 1
ATOM 1540 O O . GLY A 1 203 ? 0.009 11.706 0.985 1.00 96.12 203 GLY A O 1
ATOM 1541 N N . TRP A 1 204 ? -0.840 11.041 2.958 1.00 98.06 204 TRP A N 1
ATOM 1542 C CA . TRP A 1 204 ? -1.989 10.351 2.386 1.00 98.06 204 TRP A CA 1
ATOM 1543 C C . TRP A 1 204 ? -2.915 11.327 1.674 1.00 98.06 204 TRP A C 1
ATOM 1545 O O . TRP A 1 204 ? -3.134 12.455 2.122 1.00 98.06 204 TRP A O 1
ATOM 1555 N N . VAL A 1 205 ? -3.501 10.859 0.586 1.00 98.00 205 VAL A N 1
ATOM 1556 C CA . VAL A 1 205 ? -4.460 11.595 -0.220 1.00 98.00 205 VAL A CA 1
ATOM 1557 C C . VAL A 1 205 ? -5.716 10.757 -0.425 1.00 98.00 205 VAL A C 1
ATOM 1559 O O . VAL A 1 205 ? -5.677 9.533 -0.387 1.00 98.00 205 VAL A O 1
ATOM 1562 N N . LYS A 1 206 ? -6.852 11.419 -0.608 1.00 98.00 206 LYS A N 1
ATOM 1563 C CA . LYS A 1 206 ? -8.166 10.809 -0.795 1.00 98.00 206 LYS A CA 1
ATOM 1564 C C . LYS A 1 206 ? -8.592 10.935 -2.249 1.00 98.00 206 LYS A C 1
ATOM 1566 O O . LYS A 1 206 ? -8.509 12.031 -2.810 1.00 98.00 206 LYS A O 1
ATOM 1571 N N . ASP A 1 207 ? -9.110 9.843 -2.800 1.00 97.00 207 ASP A N 1
ATOM 1572 C CA . ASP A 1 207 ? -9.711 9.829 -4.129 1.00 97.00 207 ASP A CA 1
ATOM 1573 C C . ASP A 1 207 ? -10.941 10.756 -4.152 1.00 97.00 207 ASP A C 1
ATOM 1575 O O . ASP A 1 207 ? -11.899 10.536 -3.396 1.00 97.00 207 ASP A O 1
ATOM 1579 N N . PRO A 1 208 ? -10.961 11.800 -5.002 1.00 95.06 208 PRO A N 1
ATOM 1580 C CA . PRO A 1 208 ? -12.127 12.663 -5.146 1.00 95.06 208 PRO A CA 1
ATOM 1581 C C . PRO A 1 208 ? -13.297 11.985 -5.879 1.00 95.06 208 PRO A C 1
ATOM 1583 O O . PRO A 1 208 ? -14.350 12.608 -6.037 1.00 95.06 208 PRO A O 1
ATOM 1586 N N . LYS A 1 209 ? -13.126 10.743 -6.361 1.00 91.81 209 LYS A N 1
ATOM 1587 C CA . LYS A 1 209 ? -14.058 9.987 -7.220 1.00 91.81 209 LYS A CA 1
ATOM 1588 C C . LYS A 1 209 ? -14.428 10.735 -8.494 1.00 91.81 209 LYS A C 1
ATOM 1590 O O . LYS A 1 209 ? -15.503 10.562 -9.068 1.00 91.81 209 LYS A O 1
ATOM 1595 N N . ASN A 1 210 ? -13.537 11.623 -8.910 1.00 90.25 210 ASN A N 1
ATOM 1596 C CA . ASN A 1 210 ? -13.692 12.464 -10.073 1.00 90.25 210 ASN A CA 1
ATOM 1597 C C . ASN A 1 210 ? -12.313 12.695 -10.676 1.00 90.25 210 ASN A C 1
ATOM 1599 O O . ASN A 1 210 ? -11.479 13.374 -10.086 1.00 90.25 210 ASN A O 1
ATOM 1603 N N . LEU A 1 211 ? -12.112 12.162 -11.878 1.00 86.06 211 LEU A N 1
ATOM 1604 C CA . LEU A 1 211 ? -10.827 12.175 -12.577 1.00 86.06 211 LEU A CA 1
ATOM 1605 C C . LEU A 1 211 ? -10.301 13.586 -12.899 1.00 86.06 211 LEU A C 1
ATOM 1607 O O . LEU A 1 211 ? -9.138 13.734 -13.252 1.00 86.06 211 LEU A O 1
ATOM 1611 N N . ILE A 1 212 ? -11.144 14.620 -12.809 1.00 89.62 212 ILE A N 1
ATOM 1612 C CA . ILE A 1 212 ? -10.773 16.016 -13.085 1.00 89.62 212 ILE A CA 1
ATOM 1613 C C . ILE A 1 212 ? -10.279 16.720 -11.811 1.00 89.62 212 ILE A C 1
ATOM 1615 O O . ILE A 1 212 ? -9.580 17.730 -11.888 1.00 89.62 212 ILE A O 1
ATOM 1619 N N . LEU A 1 213 ? -10.646 16.215 -10.631 1.00 92.44 213 LEU A N 1
ATOM 1620 C CA . LEU A 1 213 ? -10.263 16.815 -9.360 1.00 92.44 213 LEU A CA 1
ATOM 1621 C C . LEU A 1 213 ? -8.919 16.263 -8.887 1.00 92.44 213 LEU A C 1
ATOM 1623 O O . LEU A 1 213 ? -8.613 15.082 -9.032 1.00 92.44 213 LEU A O 1
ATOM 1627 N N . THR A 1 214 ? -8.116 17.131 -8.280 1.00 91.69 214 THR A N 1
ATOM 1628 C CA . THR A 1 214 ? -6.883 16.711 -7.616 1.00 91.69 214 THR A CA 1
ATOM 1629 C C . THR A 1 214 ? -7.216 15.953 -6.338 1.00 91.69 214 THR A C 1
ATOM 1631 O O . THR A 1 214 ? -8.129 16.328 -5.598 1.00 91.69 214 THR A O 1
ATOM 1634 N N . TRP A 1 215 ? -6.435 14.917 -6.053 1.00 95.69 215 TRP A N 1
ATOM 1635 C CA . TRP A 1 215 ? -6.498 14.223 -4.779 1.00 95.69 215 TRP A CA 1
ATOM 1636 C C . TRP A 1 215 ? -6.081 15.165 -3.645 1.00 95.69 215 TRP A C 1
ATOM 1638 O O . TRP A 1 215 ? -5.100 15.902 -3.752 1.00 95.69 215 TRP A O 1
ATOM 1648 N N . SER A 1 216 ? -6.838 15.156 -2.553 1.00 95.88 216 SER A N 1
ATOM 1649 C CA . SER A 1 216 ? -6.614 16.039 -1.404 1.00 95.88 216 SER A CA 1
ATOM 1650 C C . SER A 1 216 ? -6.328 15.225 -0.147 1.00 95.88 216 SER A C 1
ATOM 1652 O O . SER A 1 216 ? -6.851 14.116 -0.044 1.00 95.88 216 SER A O 1
ATOM 1654 N N . PRO A 1 217 ? -5.601 15.756 0.849 1.00 97.06 217 PRO A N 1
ATOM 1655 C CA . PRO A 1 217 ? -5.449 15.074 2.130 1.00 97.06 217 PRO A CA 1
ATOM 1656 C C . PRO A 1 217 ? -6.812 14.695 2.741 1.00 97.06 217 PRO A C 1
ATOM 1658 O O . PRO A 1 217 ? -7.748 15.504 2.671 1.00 97.06 217 PRO A O 1
ATOM 1661 N N . PRO A 1 218 ? -6.967 13.488 3.314 1.00 96.75 218 PRO A N 1
ATOM 1662 C CA . PRO A 1 218 ? -8.181 13.126 4.032 1.00 96.75 218 PRO A CA 1
ATOM 1663 C C . PRO A 1 218 ? -8.301 13.927 5.331 1.00 96.75 218 PRO A C 1
ATOM 1665 O O . PRO A 1 218 ? -7.322 14.439 5.873 1.00 96.75 218 PRO A O 1
ATOM 1668 N N . THR A 1 219 ? -9.509 14.004 5.880 1.00 94.88 219 THR A N 1
ATOM 1669 C CA . THR A 1 219 ? -9.675 14.413 7.280 1.00 94.88 219 THR A CA 1
ATOM 1670 C C . THR A 1 219 ? -9.273 13.275 8.223 1.00 94.88 219 THR A C 1
ATOM 1672 O O . THR A 1 219 ? -9.280 12.104 7.839 1.00 94.88 219 THR A O 1
ATOM 1675 N N . GLN A 1 220 ? -8.989 13.599 9.489 1.00 93.25 220 GLN A N 1
ATOM 1676 C CA . GLN A 1 220 ? -8.719 12.590 10.520 1.00 93.25 220 GLN A CA 1
ATOM 1677 C C . GLN A 1 220 ? -9.844 11.543 10.605 1.00 93.25 220 GLN A C 1
ATOM 1679 O O . GLN A 1 220 ? -9.575 10.347 10.652 1.00 93.25 220 GLN A O 1
ATOM 1684 N N . CYS A 1 221 ? -11.108 11.976 10.588 1.00 91.81 221 CYS A N 1
ATOM 1685 C CA . CYS A 1 221 ? -12.237 11.062 10.749 1.00 91.81 221 CYS A CA 1
ATOM 1686 C C . CYS A 1 221 ? -12.481 10.195 9.515 1.00 91.81 221 CYS A C 1
ATOM 1688 O O . CYS A 1 221 ? -12.859 9.037 9.662 1.00 91.81 221 CYS A O 1
ATOM 1690 N N . GLU A 1 222 ? -12.198 10.703 8.314 1.00 94.81 222 GLU A N 1
ATOM 1691 C CA . GLU A 1 222 ? -12.195 9.873 7.106 1.00 94.81 222 GLU A CA 1
ATOM 1692 C C . GLU A 1 222 ? -11.115 8.792 7.194 1.00 94.81 222 GLU A C 1
ATOM 1694 O O . GLU A 1 222 ? -11.409 7.623 6.952 1.00 94.81 222 GLU A O 1
ATOM 1699 N N . PHE A 1 223 ? -9.901 9.147 7.629 1.00 96.06 223 PHE A N 1
ATOM 1700 C CA . PHE A 1 223 ? -8.816 8.181 7.816 1.00 96.06 223 PHE A CA 1
ATOM 1701 C C . PHE A 1 223 ? -9.199 7.069 8.791 1.00 96.06 223 PHE A C 1
ATOM 1703 O O . PHE A 1 223 ? -9.049 5.881 8.511 1.00 96.06 223 PHE A O 1
ATOM 1710 N N . VAL A 1 224 ? -9.733 7.468 9.940 1.00 93.25 224 VAL A N 1
ATOM 1711 C CA . VAL A 1 224 ? -10.149 6.551 10.999 1.00 93.25 224 VAL A CA 1
ATOM 1712 C C . VAL A 1 224 ? -11.300 5.669 10.532 1.00 93.25 224 VAL A C 1
ATOM 1714 O O . VAL A 1 224 ? -11.266 4.472 10.791 1.00 93.25 224 VAL A O 1
ATOM 1717 N N . SER A 1 225 ? -12.275 6.222 9.802 1.00 92.50 225 SER A N 1
ATOM 1718 C CA . SER A 1 225 ? -13.380 5.435 9.243 1.00 92.50 225 SER A CA 1
ATOM 1719 C C . SER A 1 225 ? -12.887 4.355 8.282 1.00 92.50 225 SER A C 1
ATOM 1721 O O . SER A 1 225 ? -13.366 3.229 8.348 1.00 92.50 225 SER A O 1
ATOM 1723 N N . VAL A 1 226 ? -11.873 4.663 7.463 1.00 96.81 226 VAL A N 1
ATOM 1724 C CA . VAL A 1 226 ? -11.275 3.696 6.535 1.00 96.81 226 VAL A CA 1
ATOM 1725 C C . VAL A 1 226 ? -10.569 2.575 7.286 1.00 96.81 226 VAL A C 1
ATOM 1727 O O . VAL A 1 226 ? -10.760 1.411 6.957 1.00 96.81 226 VAL A O 1
ATOM 1730 N N . LEU A 1 227 ? -9.797 2.900 8.326 1.00 94.69 227 LEU A N 1
ATOM 1731 C CA . LEU A 1 227 ? -9.164 1.878 9.163 1.00 94.69 227 LEU A CA 1
ATOM 1732 C C . LEU A 1 227 ? -10.182 1.049 9.957 1.00 94.69 227 LEU A C 1
ATOM 1734 O O . LEU A 1 227 ? -9.910 -0.110 10.249 1.00 94.69 227 LEU A O 1
ATOM 1738 N N . ALA A 1 228 ? -11.322 1.628 10.336 1.00 91.12 228 ALA A N 1
ATOM 1739 C CA . ALA A 1 228 ? -12.341 0.953 11.137 1.00 91.12 228 ALA A CA 1
ATOM 1740 C C . ALA A 1 228 ? -13.179 -0.067 10.346 1.00 91.12 228 ALA A C 1
ATOM 1742 O O . ALA A 1 228 ? -13.793 -0.943 10.954 1.00 91.12 228 ALA A O 1
ATOM 1743 N N . ASP A 1 229 ? -13.199 0.026 9.016 1.00 93.31 229 ASP A N 1
ATOM 1744 C CA . ASP A 1 229 ? -13.884 -0.931 8.142 1.00 93.31 229 ASP A CA 1
ATOM 1745 C C . ASP A 1 229 ? -13.119 -1.120 6.823 1.00 93.31 229 ASP A C 1
ATOM 1747 O O . ASP A 1 229 ? -13.602 -0.837 5.724 1.00 93.31 229 ASP A O 1
ATOM 1751 N N . LEU A 1 230 ? -11.863 -1.556 6.945 1.00 97.50 230 LEU A N 1
ATOM 1752 C CA . LEU A 1 230 ? -10.952 -1.686 5.817 1.00 97.50 230 LEU A CA 1
ATOM 1753 C C . LEU A 1 230 ? -11.404 -2.831 4.902 1.00 97.50 230 LEU A C 1
ATOM 1755 O O . LEU A 1 230 ? -11.329 -4.000 5.273 1.00 97.50 230 LEU A O 1
ATOM 1759 N N . SER A 1 231 ? -11.846 -2.517 3.689 1.00 98.38 231 SER A N 1
ATOM 1760 C CA . SER A 1 231 ? -12.284 -3.500 2.695 1.00 98.38 231 SER A CA 1
ATOM 1761 C C . SER A 1 231 ? -11.180 -3.910 1.723 1.00 98.38 231 SER A C 1
ATOM 1763 O O . SER A 1 231 ? -11.274 -4.981 1.126 1.00 98.38 231 SER A O 1
ATOM 1765 N N . ALA A 1 232 ? -10.135 -3.094 1.559 1.00 98.44 232 ALA A N 1
ATOM 1766 C CA . ALA A 1 232 ? -8.941 -3.478 0.811 1.00 98.44 232 ALA A CA 1
ATOM 1767 C C . ALA A 1 232 ? -7.680 -2.777 1.331 1.00 98.44 232 ALA A C 1
ATOM 1769 O O . ALA A 1 232 ? -7.706 -1.601 1.687 1.00 98.44 232 ALA A O 1
ATOM 1770 N N . LEU A 1 233 ? -6.568 -3.512 1.297 1.00 98.75 233 LEU A N 1
ATOM 1771 C CA . LEU A 1 233 ? -5.204 -3.006 1.426 1.00 98.75 233 LEU A CA 1
ATOM 1772 C C . LEU A 1 233 ? -4.422 -3.501 0.209 1.00 98.75 233 LEU A C 1
ATOM 1774 O O . LEU A 1 233 ? -4.371 -4.711 -0.048 1.00 98.75 233 LEU A O 1
ATOM 1778 N N . ARG A 1 234 ? -3.846 -2.567 -0.549 1.00 98.75 234 ARG A N 1
ATOM 1779 C CA . ARG A 1 234 ? -3.064 -2.854 -1.755 1.00 98.75 234 ARG A CA 1
ATOM 1780 C C . ARG A 1 234 ? -1.695 -2.194 -1.665 1.00 98.75 234 ARG A C 1
ATOM 1782 O O . ARG A 1 234 ? -1.609 -1.042 -1.253 1.00 98.75 234 ARG A O 1
ATOM 1789 N N . ILE A 1 235 ? -0.650 -2.920 -2.048 1.00 98.69 235 ILE A N 1
ATOM 1790 C CA . ILE A 1 235 ? 0.730 -2.421 -2.133 1.00 98.69 235 ILE A CA 1
ATOM 1791 C C . ILE A 1 235 ? 1.161 -2.534 -3.593 1.00 98.69 235 ILE A C 1
ATOM 1793 O O . ILE A 1 235 ? 1.042 -3.614 -4.175 1.00 98.69 235 ILE A O 1
ATOM 1797 N N . LEU A 1 236 ? 1.632 -1.432 -4.175 1.00 97.88 236 LEU A N 1
ATOM 1798 C CA . LEU A 1 236 ? 2.032 -1.375 -5.579 1.00 97.88 236 LEU A CA 1
ATOM 1799 C C . LEU A 1 236 ? 3.142 -2.384 -5.868 1.00 97.88 236 LEU A C 1
ATOM 1801 O O . LEU A 1 236 ? 4.121 -2.470 -5.122 1.00 97.88 236 LEU A O 1
ATOM 1805 N N . GLY A 1 237 ? 2.970 -3.143 -6.946 1.00 95.81 237 GLY A N 1
ATOM 1806 C CA . GLY A 1 237 ? 3.992 -4.039 -7.479 1.00 95.81 237 GLY A CA 1
ATOM 1807 C C . GLY A 1 237 ? 4.487 -3.643 -8.868 1.00 95.81 237 GLY A C 1
ATOM 1808 O O . GLY A 1 237 ? 5.531 -4.124 -9.287 1.00 95.81 237 GLY A O 1
ATOM 1809 N N . ASP A 1 238 ? 3.767 -2.750 -9.543 1.00 94.50 238 ASP A N 1
ATOM 1810 C CA . ASP A 1 238 ? 4.028 -2.315 -10.912 1.00 94.50 238 ASP A CA 1
ATOM 1811 C C . ASP A 1 238 ? 4.570 -0.878 -10.951 1.00 94.50 238 ASP A C 1
ATOM 1813 O O . ASP A 1 238 ? 3.833 0.114 -10.908 1.00 94.50 238 ASP A O 1
ATOM 1817 N N . PHE A 1 239 ? 5.888 -0.751 -10.955 1.00 95.62 239 PHE A N 1
ATOM 1818 C CA . PHE A 1 239 ? 6.607 0.514 -10.932 1.00 95.62 239 PHE A CA 1
ATOM 1819 C C . PHE A 1 239 ? 7.133 0.926 -12.304 1.00 95.62 239 PHE A C 1
ATOM 1821 O O . PHE A 1 239 ? 7.381 2.120 -12.506 1.00 95.62 239 PHE A O 1
ATOM 1828 N N . THR A 1 240 ? 7.335 -0.004 -13.237 1.00 94.81 240 THR A N 1
ATOM 1829 C CA . THR A 1 240 ? 8.075 0.243 -14.479 1.00 94.81 240 THR A CA 1
ATOM 1830 C C . THR A 1 240 ? 7.252 -0.039 -15.736 1.00 94.81 240 THR A C 1
ATOM 1832 O O . THR A 1 240 ? 6.353 -0.859 -15.771 1.00 94.81 240 THR A O 1
ATOM 1835 N N . ARG A 1 241 ? 7.589 0.629 -16.839 1.00 93.81 241 ARG A N 1
ATOM 1836 C CA . ARG A 1 241 ? 6.913 0.525 -18.151 1.00 93.81 241 ARG A CA 1
ATOM 1837 C C . ARG A 1 241 ? 7.190 -0.781 -18.903 1.00 93.81 241 ARG A C 1
ATOM 1839 O O . ARG A 1 241 ? 6.883 -0.899 -20.100 1.00 93.81 241 ARG A O 1
ATOM 1846 N N . GLY A 1 242 ? 7.932 -1.681 -18.279 1.00 89.62 242 GLY A N 1
ATOM 1847 C CA . GLY A 1 242 ? 8.428 -2.920 -18.846 1.00 89.62 242 GLY A CA 1
ATOM 1848 C C . GLY A 1 242 ? 8.274 -4.043 -17.837 1.00 89.62 242 GLY A C 1
ATOM 1849 O O . GLY A 1 242 ? 7.889 -3.810 -16.702 1.00 89.62 242 GLY A O 1
ATOM 1850 N N . TYR A 1 243 ? 8.631 -5.254 -18.255 1.00 88.69 243 TYR A N 1
ATOM 1851 C CA . TYR A 1 243 ? 8.551 -6.400 -17.363 1.00 88.69 243 TYR A CA 1
ATOM 1852 C C . TYR A 1 243 ? 9.434 -6.191 -16.138 1.00 88.69 243 TYR A C 1
ATOM 1854 O O . TYR A 1 243 ? 10.627 -5.883 -16.255 1.00 88.69 243 TYR A O 1
ATOM 1862 N N . GLU A 1 244 ? 8.842 -6.424 -14.978 1.00 92.88 244 GLU A N 1
ATOM 1863 C CA . GLU A 1 244 ? 9.529 -6.394 -13.704 1.00 92.88 244 GLU A CA 1
ATOM 1864 C C . GLU A 1 244 ? 9.113 -7.563 -12.820 1.00 92.88 244 GLU A C 1
ATOM 1866 O O . GLU A 1 244 ? 8.086 -8.220 -13.023 1.00 92.88 244 GLU A O 1
ATOM 1871 N N . SER A 1 245 ? 9.936 -7.800 -11.805 1.00 94.00 245 SER A N 1
ATOM 1872 C CA . SER A 1 245 ? 9.550 -8.623 -10.673 1.00 94.00 245 SER A CA 1
ATOM 1873 C C . SER A 1 245 ? 9.791 -7.855 -9.391 1.00 94.00 245 SER A C 1
ATOM 1875 O O . SER A 1 245 ? 10.893 -7.348 -9.148 1.00 94.00 245 SER A O 1
ATOM 1877 N N . VAL A 1 246 ? 8.759 -7.797 -8.559 1.00 97.06 246 VAL A N 1
ATOM 1878 C CA . VAL A 1 246 ? 8.806 -7.128 -7.262 1.00 97.06 246 VAL A CA 1
ATOM 1879 C C . VAL A 1 246 ? 8.501 -8.148 -6.185 1.00 97.06 246 VAL A C 1
ATOM 1881 O O . VAL A 1 246 ? 7.543 -8.909 -6.280 1.00 97.06 246 VAL A O 1
ATOM 1884 N N . ALA A 1 247 ? 9.353 -8.177 -5.171 1.00 97.69 247 ALA A N 1
ATOM 1885 C CA . ALA A 1 247 ? 9.231 -8.977 -3.970 1.00 97.69 247 ALA A CA 1
ATOM 1886 C C . ALA A 1 247 ? 8.625 -8.148 -2.835 1.00 97.69 247 ALA A C 1
ATOM 1888 O O . ALA A 1 247 ? 8.942 -6.966 -2.696 1.00 97.69 247 ALA A O 1
ATOM 1889 N N . LEU A 1 248 ? 7.814 -8.802 -2.007 1.00 98.44 248 LEU A N 1
ATOM 1890 C CA . LEU A 1 248 ? 7.187 -8.274 -0.803 1.00 98.44 248 LEU A CA 1
ATOM 1891 C C . LEU A 1 248 ? 7.487 -9.205 0.376 1.00 98.44 248 LEU A C 1
ATOM 1893 O O . LEU A 1 248 ? 7.361 -10.427 0.267 1.00 98.44 248 LEU A O 1
ATOM 1897 N N . ASP A 1 249 ? 7.867 -8.619 1.507 1.00 98.06 249 ASP A N 1
ATOM 1898 C CA . ASP A 1 249 ? 8.167 -9.347 2.741 1.00 98.06 249 ASP A CA 1
ATOM 1899 C C . ASP A 1 249 ? 7.738 -8.534 3.980 1.00 98.06 249 ASP A C 1
ATOM 1901 O O . ASP A 1 249 ? 7.590 -7.309 3.926 1.00 98.06 249 ASP A O 1
ATOM 1905 N N . SER A 1 250 ? 7.550 -9.222 5.106 1.00 96.00 250 SER A N 1
ATOM 1906 C CA . SER A 1 250 ? 7.474 -8.666 6.457 1.00 96.00 250 SER A CA 1
ATOM 1907 C C . SER A 1 250 ? 6.392 -7.599 6.630 1.00 96.00 250 SER A C 1
ATOM 1909 O O . SER A 1 250 ? 6.581 -6.602 7.333 1.00 96.00 250 SER A O 1
ATOM 1911 N N . VAL A 1 251 ? 5.233 -7.818 6.002 1.00 98.38 251 VAL A N 1
ATOM 1912 C CA . VAL A 1 251 ? 4.107 -6.886 6.073 1.00 98.38 251 VAL A CA 1
ATOM 1913 C C . VAL A 1 251 ? 3.524 -6.911 7.472 1.00 98.38 251 VAL A C 1
ATOM 1915 O O . VAL A 1 251 ? 3.083 -7.956 7.943 1.00 98.38 251 VAL A O 1
ATOM 1918 N N . THR A 1 252 ? 3.501 -5.767 8.143 1.00 97.25 252 THR A N 1
ATOM 1919 C CA . THR A 1 252 ? 3.021 -5.645 9.516 1.00 97.25 252 THR A CA 1
ATOM 1920 C C . THR A 1 252 ? 2.185 -4.389 9.671 1.00 97.25 252 THR A C 1
ATOM 1922 O O . THR A 1 252 ? 2.643 -3.288 9.376 1.00 97.25 252 THR A O 1
ATOM 1925 N N . LEU A 1 253 ? 0.972 -4.547 10.192 1.00 96.56 253 LEU A N 1
ATOM 1926 C CA . LEU A 1 253 ? 0.155 -3.429 10.646 1.00 96.56 253 LEU A CA 1
ATOM 1927 C C . LEU A 1 253 ? 0.389 -3.232 12.142 1.00 96.56 253 LEU A C 1
ATOM 1929 O O . LEU A 1 253 ? 0.224 -4.178 12.911 1.00 96.56 253 LEU A O 1
ATOM 1933 N N . ARG A 1 254 ? 0.774 -2.028 12.562 1.00 94.56 254 ARG A N 1
ATOM 1934 C CA . ARG A 1 254 ? 1.136 -1.712 13.950 1.00 94.56 254 ARG A CA 1
ATOM 1935 C C . ARG A 1 254 ? 0.134 -0.773 14.597 1.00 94.56 254 ARG A C 1
ATOM 1937 O O . ARG A 1 254 ? -0.384 0.135 13.947 1.00 94.56 254 ARG A O 1
ATOM 1944 N N . HIS A 1 255 ? -0.120 -0.974 15.886 1.00 89.81 255 HIS A N 1
ATOM 1945 C CA . HIS A 1 255 ? -0.997 -0.107 16.652 1.00 89.81 255 HIS A CA 1
ATOM 1946 C C . HIS A 1 255 ? -0.371 1.273 16.842 1.00 89.81 255 HIS A C 1
ATOM 1948 O O . HIS A 1 255 ? 0.843 1.439 16.959 1.00 89.81 255 HIS A O 1
ATOM 1954 N N . GLY A 1 256 ? -1.232 2.277 16.914 1.00 87.88 256 GLY A N 1
ATOM 1955 C CA . GLY A 1 256 ? -0.860 3.634 17.267 1.00 87.88 256 GLY A CA 1
ATOM 1956 C C . GLY A 1 256 ? -1.338 4.023 18.658 1.00 87.88 256 GLY A C 1
ATOM 1957 O O . GLY A 1 256 ? -1.918 3.212 19.382 1.00 87.88 256 GLY A O 1
ATOM 1958 N N . PRO A 1 257 ? -1.142 5.293 19.042 1.00 81.38 257 PRO A N 1
ATOM 1959 C CA . PRO A 1 257 ? -1.726 5.851 20.253 1.00 81.38 257 PRO A CA 1
ATOM 1960 C C . PRO A 1 257 ? -3.257 5.984 20.173 1.00 81.38 257 PRO A C 1
ATOM 1962 O O . PRO A 1 257 ? -3.867 6.313 21.188 1.00 81.38 257 PRO A O 1
ATOM 1965 N N . GLY A 1 258 ? -3.886 5.761 19.006 1.00 66.31 258 GLY A N 1
ATOM 1966 C CA . GLY A 1 258 ? -5.340 5.616 18.900 1.00 66.31 258 GLY A CA 1
ATOM 1967 C C . GLY A 1 258 ? -6.115 6.829 19.418 1.00 66.31 258 GLY A C 1
ATOM 1968 O O . GLY A 1 258 ? -7.143 6.670 20.067 1.00 66.31 258 GLY A O 1
ATOM 1969 N N . GLN A 1 259 ? -5.627 8.047 19.149 1.00 64.00 259 GLN A N 1
ATOM 1970 C CA . GLN A 1 259 ? -6.214 9.296 19.657 1.00 64.00 259 GLN A CA 1
ATOM 1971 C C . GLN A 1 259 ? -7.241 10.009 18.741 1.00 64.00 259 GLN A C 1
ATOM 1973 O O . GLN A 1 259 ? -7.318 11.237 18.810 1.00 64.00 259 GLN A O 1
ATOM 1978 N N . PRO A 1 260 ? -8.084 9.367 17.907 1.00 63.72 260 PRO A N 1
ATOM 1979 C CA . PRO A 1 260 ? -9.107 10.102 17.168 1.00 63.72 260 PRO A CA 1
ATOM 1980 C C . PRO A 1 260 ? -10.377 10.276 18.017 1.00 63.72 260 PRO A C 1
ATOM 1982 O O . PRO A 1 260 ? -11.487 10.076 17.532 1.00 63.72 260 PRO A O 1
ATOM 1985 N N . VAL A 1 261 ? -10.230 10.627 19.303 1.00 58.12 261 VAL A N 1
ATOM 1986 C CA . VAL A 1 261 ? -11.339 10.704 20.278 1.00 58.12 261 VAL A CA 1
ATOM 1987 C C . VAL A 1 261 ? -12.483 11.572 19.741 1.00 58.12 261 VAL A C 1
ATOM 1989 O O . VAL A 1 261 ? -13.647 11.239 19.917 1.00 58.12 261 VAL A O 1
ATOM 1992 N N . GLN A 1 262 ? -12.150 12.630 18.998 1.00 68.44 262 GLN A N 1
ATOM 1993 C CA . GLN A 1 262 ? -13.120 13.557 18.412 1.00 68.44 262 GLN A CA 1
ATOM 1994 C C . GLN A 1 262 ? -13.977 12.955 17.287 1.00 68.44 262 GLN A C 1
ATOM 1996 O O . GLN A 1 262 ? -15.071 13.452 17.035 1.00 68.44 262 GLN A O 1
ATOM 2001 N N . CYS A 1 263 ? -13.522 11.889 16.625 1.00 70.25 263 CYS A N 1
ATOM 2002 C CA . CYS A 1 263 ? -14.240 11.267 15.509 1.00 70.25 263 CYS A CA 1
ATOM 2003 C C . CYS A 1 263 ? -15.353 10.317 15.958 1.00 70.25 263 CYS A C 1
ATOM 2005 O O . CYS A 1 263 ? -16.269 10.046 15.187 1.00 70.25 263 CYS A O 1
ATOM 2007 N N . TYR A 1 264 ? -15.298 9.856 17.209 1.00 59.19 264 TYR A N 1
ATOM 2008 C CA . TYR A 1 264 ? -16.296 8.965 17.801 1.00 59.19 264 TYR A CA 1
ATOM 2009 C C . TYR A 1 264 ? -17.268 9.692 18.743 1.00 59.19 264 TYR A C 1
ATOM 2011 O O . TYR A 1 264 ? -18.311 9.149 19.083 1.00 59.19 264 TYR A O 1
ATOM 2019 N N . THR A 1 265 ? -16.970 10.933 19.148 1.00 47.00 265 THR A N 1
ATOM 2020 C CA . THR A 1 265 ? -17.803 11.720 20.077 1.00 47.00 265 THR A CA 1
ATOM 2021 C C . THR A 1 265 ? -18.807 12.639 19.381 1.00 47.00 265 THR A C 1
ATOM 2023 O O . THR A 1 265 ? -19.165 13.681 19.932 1.00 47.00 265 THR A O 1
ATOM 2026 N N . SER A 1 266 ? -19.268 12.301 18.175 1.00 38.09 266 SER A N 1
ATOM 2027 C CA . SER A 1 266 ? -20.378 13.040 17.565 1.00 38.09 266 SER A CA 1
ATOM 2028 C C . SER A 1 266 ? -21.655 12.723 18.343 1.00 38.09 266 SER A C 1
ATOM 2030 O O . SER A 1 266 ? -22.314 11.720 18.092 1.00 38.09 266 SER A O 1
ATOM 2032 N N . ALA A 1 267 ? -21.945 13.560 19.338 1.00 33.97 267 ALA A N 1
ATOM 2033 C CA . ALA A 1 267 ? -23.187 13.546 20.088 1.00 33.97 267 ALA A CA 1
ATOM 2034 C C . ALA A 1 267 ? -24.377 13.686 19.126 1.00 33.97 267 ALA A C 1
ATOM 2036 O O . ALA A 1 267 ? -24.425 14.631 18.333 1.00 33.97 267 ALA A O 1
ATOM 2037 N N . ILE A 1 268 ? -25.315 12.744 19.225 1.00 33.91 268 ILE A N 1
ATOM 2038 C CA . ILE A 1 268 ? -26.728 12.973 18.906 1.00 33.91 268 ILE A CA 1
ATOM 2039 C C . ILE A 1 268 ? -27.378 13.531 20.171 1.00 33.91 268 ILE A C 1
ATOM 2041 O O . ILE A 1 268 ? -27.095 12.975 21.257 1.00 33.91 268 ILE A O 1
#

Sequence (268 aa):
MLRYAARQHALLPSALRDNQATFVSCFVQYAEFRYTMSDGVATSDEGIIVVTTNDALVSSTFDLDVDNWGIVSNGAGADSRPHFQPISRGAQLSYYIYGLDAVIHRRDDSGDDSMLWSFTAPPKFLGNNWAAYGGSLDFVLSSAEGSFDAANLNLAGAGHLVELECASCAQFTGITLALPLSPVFSYDGATTQFQLPLNERAGWVKDPKNLILTWSPPTQCEFVSVLADLSALRILGDFTRGYESVALDSVTLRHGPGQPVQCYTSAI

Foldseek 3Di:
DDDDDDDDDDDDDDDDDDPDPPDPDPDQWDDKDWDWDDPPPDIHDIDIDTDGPDQFPDKDFQQDHQQPKFKPQLDDPDGRGWGWDCDADPDARHTWTKDKRDDACQDPPLLAGPGFMWIWDDCSQFAAQLQLAQFWWKKKKAWPDDFLPQSFWHPSQFAFQKKWKFCPPPPNVIKIKTQTGDPVNGDRRHTDMDTQGQAQPRRIWIDPVDPVDDTHGDDRLSSSNSNNGTPIMIGTNGTGSDIIMMIMRITTRGGRPSPPVVNPPPDD

Secondary structure (DSSP, 8-state):
-------PPP-------SS------S-SEEEEEEE--B-SS-BPPPEEEEEESSSEEEEE--SSS-TT-EEESS-TTS-SSPEEEEEEETTTEEEEEEEE-----B-TTT--BSS--EEE--GGGSB--GGGTTSEEEEEEEEEES--STTTBGGGG-SEEEEEEESSHHHHT-EEEEEE--SSS---SS-EEEEEE-STTSS-EE--SSTTSPPBPPPHHHHHHHHHTB-EEEEE---BSS--EEEEEEEEEE------HHHH----

pLDDT: mean 83.48, std 20.79, range [20.64, 98.81]

Mean predicted aligned error: 9.46 Å

Solvent-accessible surface area (backbone atoms only — not comparable to full-atom values): 15337 Å² total; per-residue (Å²): 138,89,84,84,85,81,84,81,83,89,85,90,87,85,82,94,78,75,99,68,87,79,78,84,68,92,54,42,56,73,47,78,45,78,47,67,54,66,84,86,84,56,66,52,72,80,43,77,48,77,42,50,85,58,60,43,57,39,76,44,52,35,80,88,44,53,76,71,38,30,38,44,55,37,53,92,90,43,78,48,54,46,47,64,40,93,54,65,55,78,94,76,36,59,17,25,29,32,45,64,66,67,46,85,44,61,38,92,88,80,48,25,49,77,49,64,24,25,39,32,62,31,76,83,79,38,38,72,43,42,53,28,33,64,17,29,46,29,32,29,40,29,44,84,45,62,58,59,50,73,91,32,24,24,68,73,54,54,45,56,47,33,38,41,28,6,55,64,37,78,88,57,71,35,46,44,36,31,35,49,29,37,97,89,53,66,84,64,47,59,81,41,78,47,74,43,59,38,48,42,85,66,64,31,26,23,66,66,90,41,96,87,55,74,66,41,62,43,51,64,51,56,49,44,52,29,32,41,40,18,68,43,46,34,39,56,53,56,56,41,53,59,68,34,27,30,32,45,27,52,37,31,40,19,46,30,83,51,76,65,61,76,64,76,61,73,79,127

Nearest PDB structures (foldseek):
  4yep-assembly1_B  TM=7.518E-01  e=1.187E-07  Homo sapiens
  4yeq-assembly1_U  TM=7.386E-01  e=1.326E-07  Homo sapiens
  3ecq-assembly2_B  TM=4.152E-01  e=2.432E-01  Streptococcus pneumoniae R6
  8zh6-assembly1_A  TM=2.389E-01  e=3.206E-01  Poliovirus 2
  5tsk-assembly1_A  TM=2.264E-01  e=4.226E-01  Coxsackievirus A16